Protein 5HVW (pdb70)

Organism: Homo sapiens (NCBI:txid9606)

Secondary structure (DSSP, 8-state):
--SSEEEEEPPPHHHHH-TTS--EEEEEEEEE-SSS--EEEEEEETTEEE---EEPPPEE-TTS-EEEEEEEE--HHHHHTT--EEEEEEETTEEEEEEEEE-PPPS--B--EEEEEPPPTTGGGSSEEEEEEEEEEEBSS--EEEEEETTEEE--EEEPPPEE-TTS-EEEEEEEEEEHHHHHTT---EEEEE-TT-------------

Foldseek 3Di:
DDFWDKDKAWFALVQLQDQPHWTKIKMKTWDAAPVKQDKDKWKAWLRHTDDPKDKDDWDADPVRIIMIMIIDTDHSCSQVVWIKMKIWMDIPRDPDIDMDIDGDDDDDWWDKDKDKDFFDPVQLVDQKHKIKIKIWTGPDQRKDKFKDWPPGGQHQKDKDRWDQDPVRITIIMMMGMDGSVCVVVPTDMDIDMGDPVPDDDDDDDDDDDD

Solvent-accessible surface area: 13749 Å² total; per-residue (Å²): 236,87,41,13,36,6,104,18,102,66,10,130,40,51,7,6,35,72,146,93,95,100,5,63,0,29,0,11,1,39,70,0,33,89,143,26,39,122,22,95,36,44,6,40,24,82,59,101,76,40,163,75,33,131,79,111,115,119,74,93,48,210,102,68,29,34,76,7,17,0,20,2,52,11,124,57,126,29,17,39,106,35,75,90,3,56,0,65,1,22,12,181,35,21,141,81,52,55,94,80,66,38,48,37,47,188,32,141,52,90,99,8,77,64,94,87,68,90,18,59,156,146,57,42,101,129,124,80,2,26,8,76,0,51,0,86,8,0,47,4,37,64,18,15,13,47,8,75,4,114,68,128,98,24,114,96,63,175,54,77,170,47,76,105,34,124,87,36,2,38,104,9,42,0,122,0,48,5,63,50,64,80,72,116,136,58,43,110,28,48,23,36,22,40,5,32,28,64,146,107,177,154,108,115,176,106,180,89,186,143

CATH classification: 2.60.40.10 (+1 more: 2.60.40.10)

Radius of gyration: 22.21 Å; Cα contacts (8 Å, |Δi|>4): 435; chains: 1; bounding box: 60×59×46 Å

Sequence (210 aa):
LGGPSVFLFPPKPKDTLMISRTPEVTCVVVDVSQEDPEVQFNWYVDGVEVHNAKTKPREEQFNSTYRVVSVLTVLHQDWLNGKEYKCKVSNKGLPSSIEKTISKAKGQPREPQVYTFPPSQEEMTKNQVSLRCLVKGFYPSDIAVEWESNGQPENNYKTTKPVLDSDGSFRLESRLTVDKSRWQEGNVFSCSVMHEALHNHYTQKSLSLS

Structure (mmCIF, N/CA/C/O backbone):
data_5HVW
#
_entry.id   5HVW
#
_cell.length_a   121.379
_cell.length_b   121.379
_cell.length_c   99.729
_cell.angle_alpha   90.00
_cell.angle_beta   90.00
_cell.angle_gamma   120.00
#
_symmetry.space_group_name_H-M   'H 3 2'
#
loop_
_entity.id
_entity.type
_entity.pdbx_description
1 polymer 'Ig gamma-4 chain C region'
2 branched beta-D-galactopyranose-(1-4)-2-acetamido-2-deoxy-beta-D-glucopyranose-(1-2)-alpha-D-mannopyranose-(1-6)-[2-acetamido-2-deoxy-beta-D-glucopyranose-(1-2)-alpha-D-mannopyranose-(1-3)]beta-D-mannopyranose-(1-4)-2-acetamido-2-deoxy-beta-D-glucopyranose-(1-4)-[alpha-L-fucopyranose-(1-6)]2-acetamido-2-deoxy-beta-D-glucopyranose
3 non-polymer 'ZINC ION'
4 non-polymer GLYCEROL
5 water water
#
loop_
_atom_site.group_PDB
_atom_site.id
_atom_site.type_symbol
_atom_site.label_atom_id
_atom_site.label_alt_id
_atom_site.label_comp_id
_atom_site.label_asym_id
_atom_site.label_entity_id
_atom_site.label_seq_id
_atom_site.pdbx_PDB_i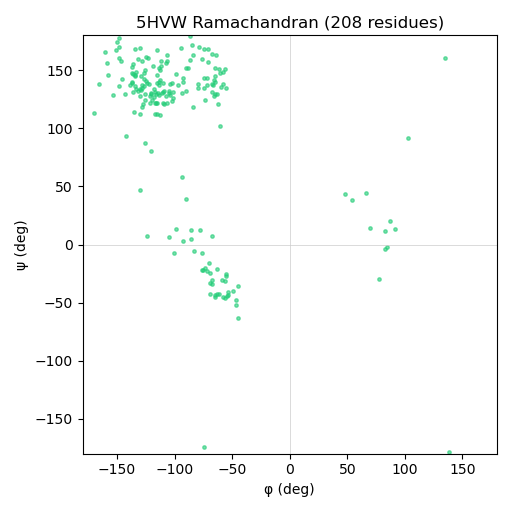ns_code
_atom_site.Cartn_x
_atom_site.Cartn_y
_atom_site.Cartn_z
_atom_site.occupancy
_atom_site.B_iso_or_equiv
_atom_site.auth_seq_id
_atom_site.auth_comp_id
_atom_site.auth_asym_id
_atom_site.auth_atom_id
_atom_site.pdbx_PDB_model_num
ATOM 1 N N . LEU A 1 1 ? -22.001 22.381 21.812 1.00 114.30 235 LEU A N 1
ATOM 2 C CA . LEU A 1 1 ? -23.341 22.515 22.450 1.00 112.78 235 LEU A CA 1
ATOM 3 C C . LEU A 1 1 ? -23.679 21.219 23.229 1.00 111.22 235 LEU A C 1
ATOM 4 O O . LEU A 1 1 ? -24.364 20.330 22.712 1.00 108.83 235 LEU A O 1
ATOM 9 N N . GLY A 1 2 ? -23.138 21.109 24.451 1.00 109.41 236 GLY A N 1
ATOM 10 C CA . GLY A 1 2 ? -23.533 20.069 25.426 1.00 107.30 236 GLY A CA 1
ATOM 11 C C . GLY A 1 2 ? -22.610 18.867 25.628 1.00 104.24 236 GLY A C 1
ATOM 12 O O . GLY A 1 2 ? -22.765 17.851 24.956 1.00 107.79 236 GLY A O 1
ATOM 13 N N . GLY A 1 3 ? -21.696 18.967 26.599 1.00 99.53 237 GLY A N 1
ATOM 14 C CA . GLY A 1 3 ? -20.753 17.883 26.972 1.00 92.43 237 GLY A CA 1
ATOM 15 C C . GLY A 1 3 ? -19.382 18.511 27.209 1.00 90.85 237 GLY A C 1
ATOM 16 O O . GLY A 1 3 ? -19.258 19.744 27.111 1.00 87.96 237 GLY A O 1
ATOM 17 N N . PRO A 1 4 ? -18.341 17.692 27.533 1.00 84.91 238 PRO A N 1
ATOM 18 C CA . PRO A 1 4 ? -16.966 18.181 27.263 1.00 82.54 238 PRO A CA 1
ATOM 19 C C . PRO A 1 4 ? -16.777 18.315 25.745 1.00 73.44 238 PRO A C 1
ATOM 20 O O . PRO A 1 4 ? -17.312 17.500 24.996 1.00 66.86 238 PRO A O 1
ATOM 24 N N . SER A 1 5 ? -16.074 19.354 25.304 1.00 70.65 239 SER A N 1
ATOM 25 C CA . SER A 1 5 ? -15.888 19.588 23.854 1.00 72.68 239 SER A CA 1
ATOM 26 C C . SER A 1 5 ? -14.413 19.547 23.407 1.00 68.20 239 SER A C 1
ATOM 27 O O . SER A 1 5 ? -13.507 19.819 24.187 1.00 65.28 239 SER A O 1
ATOM 30 N N . VAL A 1 6 ? -14.196 19.212 22.142 1.00 66.52 240 VAL A N 1
ATOM 31 C CA . VAL A 1 6 ? -12.814 19.071 21.632 1.00 65.96 240 VAL A CA 1
ATOM 32 C C . VAL A 1 6 ? -12.540 19.957 20.432 1.00 63.31 240 VAL A C 1
ATOM 33 O O . VAL A 1 6 ? -13.377 20.109 19.559 1.00 60.02 240 VAL A O 1
ATOM 37 N N . PHE A 1 7 ? -11.348 20.543 20.434 1.00 62.16 241 PHE A N 1
ATOM 38 C CA . PHE A 1 7 ? -10.850 21.341 19.324 1.00 62.71 241 PHE A CA 1
ATOM 39 C C . PHE A 1 7 ? -9.473 20.796 18.906 1.00 57.95 241 PHE A C 1
ATOM 40 O O . PHE A 1 7 ? -8.719 20.286 19.730 1.00 55.97 241 PHE A O 1
ATOM 48 N N . LEU A 1 8 ? -9.189 20.902 17.614 1.00 56.83 242 LEU A N 1
ATOM 49 C CA . LEU A 1 8 ? -8.036 20.241 17.008 1.00 51.62 242 LEU A CA 1
ATOM 50 C C . LEU A 1 8 ? -7.363 21.250 16.108 1.00 51.43 242 LEU A C 1
ATOM 51 O O . LEU A 1 8 ? -7.982 21.776 15.191 1.00 53.50 242 LEU A O 1
ATOM 56 N N . PHE A 1 9 ? -6.136 21.630 16.471 1.00 50.15 243 PHE A N 1
ATOM 57 C CA . PHE A 1 9 ? -5.430 22.749 15.870 1.00 50.66 243 PHE A CA 1
ATOM 58 C C . PHE A 1 9 ? -4.257 22.201 15.032 1.00 50.11 243 PHE A C 1
ATOM 59 O O . PHE A 1 9 ? -3.596 21.224 15.450 1.00 46.99 243 PHE A O 1
ATOM 67 N N . PRO A 1 10 ? -4.027 22.783 13.842 1.00 50.66 244 PRO A N 1
ATOM 68 C CA . PRO A 1 10 ? -2.866 22.457 13.076 1.00 49.73 244 PRO A CA 1
ATOM 69 C C . PRO A 1 10 ? -1.527 22.994 13.661 1.00 50.34 244 PRO A C 1
ATOM 70 O O . PRO A 1 10 ? -1.473 23.842 14.580 1.00 51.56 244 PRO A O 1
ATOM 74 N N . PRO A 1 11 ? -0.392 22.507 13.122 1.00 50.35 245 PRO A N 1
ATOM 75 C CA . PRO A 1 11 ? 0.877 23.126 13.520 1.00 50.70 245 PRO A CA 1
ATOM 76 C C . PRO A 1 11 ? 1.045 24.556 13.042 1.00 52.02 245 PRO A C 1
ATOM 77 O O . PRO A 1 11 ? 0.355 24.977 12.114 1.00 51.34 245 PRO A O 1
ATOM 81 N N . LYS A 1 12 ? 2.005 25.261 13.633 1.00 50.75 246 LYS A N 1
ATOM 82 C CA . LYS A 1 12 ? 2.372 26.575 13.229 1.00 53.82 246 LYS A CA 1
ATOM 83 C C . LYS A 1 12 ? 2.999 26.501 11.813 1.00 51.50 246 LYS A C 1
ATOM 84 O O . LYS A 1 12 ? 3.747 25.567 11.552 1.00 48.75 246 LYS A O 1
ATOM 90 N N . PRO A 1 13 ? 2.651 27.443 10.904 1.00 50.31 247 PRO A N 1
ATOM 91 C CA . PRO A 1 13 ? 3.266 27.382 9.589 1.00 48.80 247 PRO A CA 1
ATOM 92 C C . PRO A 1 13 ? 4.821 27.335 9.653 1.00 49.00 247 PRO A C 1
ATOM 93 O O . PRO A 1 13 ? 5.447 26.538 8.954 1.00 48.45 247 PRO A O 1
ATOM 97 N N . LYS A 1 14 ? 5.438 28.157 10.499 1.00 48.24 248 LYS A N 1
ATOM 98 C CA . LYS A 1 14 ? 6.898 28.102 10.626 1.00 49.72 248 LYS A CA 1
ATOM 99 C C . LYS A 1 14 ? 7.437 26.731 10.928 1.00 47.17 248 LYS A C 1
ATOM 100 O O . LYS A 1 14 ? 8.474 26.359 10.371 1.00 47.53 248 LYS A O 1
ATOM 106 N N . ASP A 1 15 ? 6.750 26.003 11.802 1.00 46.48 249 ASP A N 1
ATOM 107 C CA . ASP A 1 15 ? 7.125 24.660 12.178 1.00 45.71 249 ASP A CA 1
ATOM 108 C C . ASP A 1 15 ? 6.959 23.688 11.025 1.00 45.04 249 ASP A C 1
ATOM 109 O O . ASP A 1 15 ? 7.810 22.811 10.852 1.00 45.12 249 ASP A O 1
ATOM 114 N N . THR A 1 16 ? 5.949 23.881 10.160 1.00 43.52 250 THR A N 1
ATOM 115 C CA . THR A 1 16 ? 5.813 22.996 9.005 1.00 43.05 250 THR A CA 1
ATOM 116 C C . THR A 1 16 ? 6.820 23.275 7.894 1.00 42.85 250 THR A C 1
ATOM 117 O O . THR A 1 16 ? 6.996 22.486 7.027 1.00 44.82 250 THR A O 1
ATOM 121 N N . LEU A 1 17 ? 7.360 24.468 7.852 1.00 43.94 251 LEU A N 1
ATOM 122 C CA . LEU A 1 17 ? 8.198 24.929 6.767 1.00 45.08 251 LEU A CA 1
ATOM 123 C C . LEU A 1 17 ? 9.720 24.895 7.011 1.00 45.93 251 LEU A C 1
ATOM 124 O O . LEU A 1 17 ? 10.498 25.171 6.091 1.00 44.68 251 LEU A O 1
ATOM 129 N N . MET A 1 18 ? 10.132 24.580 8.253 1.00 47.78 252 MET A N 1
ATOM 130 C CA . MET A 1 18 ? 11.563 24.438 8.598 1.00 49.30 252 MET A CA 1
ATOM 131 C C . MET A 1 18 ? 11.793 22.994 9.025 1.00 48.26 252 MET A C 1
ATOM 132 O O . MET A 1 18 ? 11.266 22.539 10.061 1.00 46.83 252 MET A O 1
ATOM 137 N N . ILE A 1 19 ? 12.542 22.243 8.215 1.00 47.73 253 ILE A N 1
ATOM 138 C CA . ILE A 1 19 ? 12.742 20.820 8.429 1.00 50.79 253 ILE A CA 1
ATOM 139 C C . ILE A 1 19 ? 13.466 20.573 9.764 1.00 48.89 253 ILE A C 1
ATOM 140 O O . ILE A 1 19 ? 13.325 19.478 10.310 1.00 50.48 253 ILE A O 1
ATOM 145 N N . SER A 1 20 ? 14.161 21.585 10.274 1.00 49.18 254 SER A N 1
ATOM 146 C CA . SER A 1 20 ? 14.826 21.487 11.577 1.00 53.12 254 SER A CA 1
ATOM 147 C C . SER A 1 20 ? 13.830 21.486 12.726 1.00 54.42 254 SER A C 1
ATOM 148 O O . SER A 1 20 ? 14.152 20.987 13.808 1.00 56.59 254 SER A O 1
ATOM 151 N N . ARG A 1 21 ? 12.619 22.024 12.526 1.00 53.14 255 ARG A N 1
ATOM 152 C CA . ARG A 1 21 ? 11.647 22.113 13.631 1.00 53.98 255 ARG A CA 1
ATOM 153 C C . ARG A 1 21 ? 10.789 20.892 13.817 1.00 52.63 255 ARG A C 1
ATOM 154 O O . ARG A 1 21 ? 10.893 19.924 13.075 1.00 53.89 255 ARG A O 1
ATOM 162 N N . THR A 1 22 ? 9.900 20.942 14.814 1.00 51.80 256 THR A N 1
ATOM 163 C CA . THR A 1 22 ? 9.048 19.827 15.147 1.00 52.63 256 THR A CA 1
ATOM 164 C C . THR A 1 22 ? 7.541 20.283 15.144 1.00 52.19 256 THR A C 1
ATOM 165 O O . THR A 1 22 ? 6.973 20.654 16.193 1.00 51.47 256 THR A O 1
ATOM 169 N N . PRO A 1 23 ? 6.885 20.234 13.954 1.00 49.52 257 PRO A N 1
ATOM 170 C CA . PRO A 1 23 ? 5.473 20.573 13.859 1.00 47.01 257 PRO A CA 1
ATOM 171 C C . PRO A 1 23 ? 4.630 19.579 14.632 1.00 46.49 257 PRO A C 1
ATOM 172 O O . PRO A 1 23 ? 4.886 18.350 14.621 1.00 44.92 257 PRO A O 1
ATOM 176 N N . GLU A 1 24 ? 3.606 20.088 15.326 1.00 47.70 258 GLU A N 1
ATOM 177 C CA . GLU A 1 24 ? 2.664 19.228 16.049 1.00 47.05 258 GLU A CA 1
ATOM 178 C C . GLU A 1 24 ? 1.201 19.658 15.878 1.00 46.20 258 GLU A C 1
ATOM 179 O O . GLU A 1 24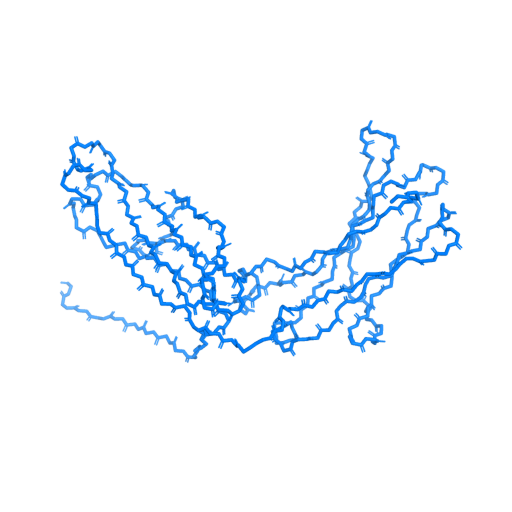 ? 0.897 20.823 15.679 1.00 47.77 258 GLU A O 1
ATOM 185 N N . VAL A 1 25 ? 0.342 18.666 15.884 1.00 45.28 259 VAL A N 1
ATOM 186 C CA . VAL A 1 25 ? -1.072 18.852 15.875 1.00 46.49 259 VAL A CA 1
ATOM 187 C C . VAL A 1 25 ? -1.488 18.734 17.321 1.00 46.58 259 VAL A C 1
ATOM 188 O O . VAL A 1 25 ? -1.000 17.880 18.061 1.00 44.74 259 VAL A O 1
ATOM 192 N N . THR A 1 26 ? -2.380 19.629 17.750 1.00 47.49 260 THR A N 1
ATOM 193 C CA . THR A 1 26 ? -2.750 19.716 19.138 1.00 47.53 260 THR A CA 1
ATOM 194 C C . THR A 1 26 ? -4.264 19.498 19.358 1.00 49.62 260 THR A C 1
ATOM 195 O O . THR A 1 26 ? -5.099 20.199 18.745 1.00 49.69 260 THR A O 1
ATOM 199 N N . CYS A 1 27 ? -4.605 18.574 20.261 1.00 50.51 261 CYS A N 1
ATOM 200 C CA . CYS A 1 27 ? -5.989 18.203 20.506 1.00 53.16 261 CYS A CA 1
ATOM 201 C C . CYS A 1 27 ? -6.319 18.617 21.931 1.00 55.31 261 CYS A C 1
ATOM 202 O O . CYS A 1 27 ? -5.667 18.183 22.881 1.00 53.68 261 CYS A O 1
ATOM 205 N N . VAL A 1 28 ? -7.342 19.466 22.053 1.00 58.77 262 VAL A N 1
ATOM 206 C CA . VAL A 1 28 ? -7.664 20.113 23.319 1.00 60.72 262 VAL A CA 1
ATOM 207 C C . VAL A 1 28 ? -9.060 19.721 23.710 1.00 62.17 262 VAL A C 1
ATOM 208 O O . VAL A 1 28 ? -9.981 19.910 22.929 1.00 59.80 262 VAL A O 1
ATOM 212 N N . VAL A 1 29 ? -9.200 19.161 24.918 1.00 63.28 263 VAL A N 1
ATOM 213 C CA . VAL A 1 29 ? -10.500 18.824 25.456 1.00 65.04 263 VAL A CA 1
ATOM 214 C C . VAL A 1 29 ? -10.807 19.788 26.588 1.00 66.97 263 VAL A C 1
ATOM 215 O O . VAL A 1 29 ? -10.069 19.856 27.570 1.00 65.50 263 VAL A O 1
ATOM 219 N N . VAL A 1 30 ? -11.905 20.522 26.443 1.00 68.80 264 VAL A N 1
ATOM 220 C CA . VAL A 1 30 ? -12.391 21.425 27.506 1.00 70.03 264 VAL A CA 1
ATOM 221 C C . VAL A 1 30 ? -13.749 20.995 28.070 1.00 69.03 264 VAL A C 1
ATOM 222 O O . VAL A 1 30 ? -14.443 20.165 27.484 1.00 68.97 264 VAL A O 1
ATOM 226 N N . ASP A 1 31 ? -14.132 21.607 29.200 1.00 74.91 265 ASP A N 1
ATOM 227 C CA . ASP A 1 31 ? -15.414 21.339 29.888 1.00 74.63 265 ASP A CA 1
ATOM 228 C C . ASP A 1 31 ? -15.462 19.935 30.440 1.00 72.44 265 ASP A C 1
ATOM 229 O O . ASP A 1 31 ? -16.471 19.245 30.309 1.00 72.87 265 ASP A O 1
ATOM 234 N N . VAL A 1 32 ? -14.367 19.505 31.062 1.00 74.48 266 VAL A N 1
ATOM 235 C CA . VAL A 1 32 ? -14.345 18.176 31.711 1.00 79.14 266 VAL A CA 1
ATOM 236 C C . VAL A 1 32 ? -14.513 18.372 33.240 1.00 78.63 266 VAL A C 1
ATOM 237 O O . VAL A 1 32 ? -13.955 19.306 33.828 1.00 78.76 266 VAL A O 1
ATOM 241 N N . SER A 1 33 ? -15.298 17.506 33.866 1.00 81.57 267 SER A N 1
ATOM 242 C CA . SER A 1 33 ? -15.698 17.699 35.278 1.00 84.93 267 SER A CA 1
ATOM 243 C C . SER A 1 33 ? -14.668 17.110 36.250 1.00 88.48 267 SER A C 1
ATOM 244 O O . SER A 1 33 ? -13.886 16.239 35.855 1.00 85.32 267 SER A O 1
ATOM 247 N N . GLN A 1 34 ? -14.665 17.567 37.514 1.00 94.19 268 GLN A N 1
ATOM 248 C CA . GLN A 1 34 ? -13.761 16.958 38.534 1.00 97.23 268 GLN A CA 1
ATOM 249 C C . GLN A 1 34 ? -14.188 15.540 38.823 1.00 94.41 268 GLN A C 1
ATOM 250 O O . GLN A 1 34 ? -13.356 14.698 39.127 1.00 96.45 268 GLN A O 1
ATOM 256 N N . GLU A 1 35 ? -15.487 15.296 38.699 1.00 93.45 269 GLU A N 1
ATOM 257 C CA . GLU A 1 35 ? -16.076 13.953 38.711 1.00 95.13 269 GLU A CA 1
ATOM 258 C C . GLU A 1 35 ? -15.362 12.914 37.825 1.00 93.41 269 GLU A C 1
ATOM 259 O O . GLU A 1 35 ? -15.109 11.792 38.259 1.00 87.85 269 GLU A O 1
ATOM 265 N N . ASP A 1 36 ? -15.075 13.291 36.576 1.00 103.11 270 ASP A N 1
ATOM 266 C CA . ASP A 1 36 ? -14.439 12.395 35.593 1.00 100.77 270 ASP A CA 1
ATOM 267 C C . ASP A 1 36 ? -13.119 13.022 35.145 1.00 100.88 270 ASP A C 1
ATOM 268 O O . ASP A 1 36 ? -13.061 13.630 34.083 1.00 89.42 270 ASP A O 1
ATOM 273 N N . PRO A 1 37 ? -12.050 12.868 35.963 1.00 105.87 271 PRO A N 1
ATOM 274 C CA . PRO A 1 37 ? -10.809 13.623 35.716 1.00 101.92 271 PRO A CA 1
ATOM 275 C C . PRO A 1 37 ? -10.046 13.187 34.454 1.00 99.98 271 PRO A C 1
ATOM 276 O O . PRO A 1 37 ? -9.454 14.030 33.773 1.00 96.30 271 PRO A O 1
ATOM 280 N N . GLU A 1 38 ? -10.124 11.893 34.133 1.00 98.93 272 GLU A N 1
ATOM 281 C CA . GLU A 1 38 ? -9.257 11.248 33.160 1.00 95.84 272 GLU A CA 1
ATOM 282 C C . GLU A 1 38 ? -9.837 11.235 31.750 1.00 90.08 272 GLU A C 1
ATOM 283 O O . GLU A 1 38 ? -11.037 10.978 31.564 1.00 86.76 272 GLU A O 1
ATOM 289 N N . VAL A 1 39 ? -8.957 11.471 30.771 1.00 78.67 273 VAL A N 1
ATOM 290 C CA . VAL A 1 39 ? -9.326 11.485 29.357 1.00 74.01 273 VAL A CA 1
ATOM 291 C C . VAL A 1 39 ? -8.373 10.582 28.569 1.00 69.14 273 VAL A C 1
ATOM 292 O O . VAL A 1 39 ? -7.181 10.682 28.762 1.00 68.98 273 VAL A O 1
ATOM 296 N N . GLN A 1 40 ? -8.907 9.727 27.698 1.00 66.82 274 GLN A N 1
ATOM 297 C CA . GLN A 1 40 ? -8.117 8.877 26.807 1.00 65.57 274 GLN A CA 1
ATOM 298 C C . GLN A 1 40 ? -8.153 9.402 25.387 1.00 61.45 274 GLN A C 1
ATOM 299 O O . GLN A 1 40 ? -9.215 9.640 24.816 1.00 60.05 274 GLN A O 1
ATOM 305 N N . PHE A 1 41 ? -6.967 9.516 24.818 1.00 58.92 275 PHE A N 1
ATOM 306 C CA . PHE A 1 41 ? -6.781 9.983 23.463 1.00 56.41 275 PHE A CA 1
ATOM 307 C C . PHE A 1 41 ? -6.296 8.820 22.622 1.00 55.81 275 PHE A C 1
ATOM 308 O O . PHE A 1 41 ? -5.381 8.068 23.041 1.00 53.51 275 PHE A O 1
ATOM 316 N N . ASN A 1 42 ? -6.959 8.627 21.484 1.00 53.43 276 ASN A N 1
ATOM 317 C CA . ASN A 1 42 ? -6.439 7.790 20.434 1.00 52.62 276 ASN A CA 1
ATOM 318 C C . ASN A 1 42 ? -6.162 8.671 19.228 1.00 50.92 276 ASN A C 1
ATOM 319 O O . ASN A 1 42 ? -6.955 9.549 18.910 1.00 50.98 276 ASN A O 1
ATOM 324 N N . TRP A 1 43 ? -5.048 8.430 18.551 1.00 49.34 277 TRP A N 1
ATOM 325 C CA . TRP A 1 43 ? -4.609 9.288 17.442 1.00 47.63 277 TRP A CA 1
ATOM 326 C C . TRP A 1 43 ? -4.372 8.406 16.233 1.00 48.40 277 TRP A C 1
ATOM 327 O O . TRP A 1 43 ? -3.892 7.271 16.390 1.00 47.60 277 TRP A O 1
ATOM 338 N N . TYR A 1 44 ? -4.727 8.912 15.040 1.00 47.99 278 TYR A N 1
ATOM 339 C CA . TYR A 1 44 ? -4.695 8.139 13.795 1.00 48.06 278 TYR A CA 1
ATOM 340 C C . TYR A 1 44 ? -4.107 9.003 12.679 1.00 47.64 278 TYR A C 1
ATOM 341 O O . TYR A 1 44 ? -4.399 10.201 12.574 1.00 45.44 278 TYR A O 1
ATOM 350 N N . VAL A 1 45 ? -3.261 8.405 11.846 1.00 47.45 279 VAL A N 1
ATOM 351 C CA . VAL A 1 45 ? -2.712 9.099 10.665 1.00 47.54 279 VAL A CA 1
ATOM 352 C C . VAL A 1 45 ? -3.246 8.345 9.430 1.00 50.29 279 VAL A C 1
ATOM 353 O O . VAL A 1 45 ? -2.917 7.151 9.223 1.00 49.48 279 VAL A O 1
ATOM 357 N N . ASP A 1 46 ? -4.117 9.012 8.646 1.00 49.96 280 ASP A N 1
ATOM 358 C CA . ASP A 1 46 ? -4.866 8.335 7.581 1.00 52.03 280 ASP A CA 1
ATOM 359 C C . ASP A 1 46 ? -5.495 7.038 8.087 1.00 51.35 280 ASP A C 1
ATOM 360 O O . ASP A 1 46 ? -5.416 6.006 7.457 1.00 54.47 280 ASP A O 1
ATOM 365 N N . GLY A 1 47 ? -6.077 7.086 9.266 1.00 51.47 281 GLY A N 1
ATOM 366 C CA . GLY A 1 47 ? -6.783 5.963 9.808 1.00 52.74 281 GLY A CA 1
ATOM 367 C C . GLY A 1 47 ? -5.980 4.928 10.535 1.00 52.46 281 GLY A C 1
ATOM 368 O O . GLY A 1 47 ? -6.584 3.999 11.025 1.00 54.48 281 GLY A O 1
ATOM 369 N N . VAL A 1 48 ? -4.652 5.059 10.608 1.00 50.53 282 VAL A N 1
ATOM 370 C CA . VAL A 1 48 ? -3.784 4.067 11.244 1.00 51.04 282 VAL A CA 1
ATOM 371 C C . VAL A 1 48 ? -3.441 4.619 12.605 1.00 48.42 282 VAL A C 1
ATOM 372 O O . VAL A 1 48 ? -2.962 5.746 12.707 1.00 45.62 282 VAL A O 1
ATOM 376 N N . GLU A 1 49 ? -3.686 3.839 13.670 1.00 47.83 283 GLU A N 1
ATOM 377 C CA . GLU A 1 49 ? -3.475 4.369 15.003 1.00 47.57 283 GLU A CA 1
ATOM 378 C C . GLU A 1 49 ? -1.952 4.473 15.215 1.00 46.81 283 GLU A C 1
ATOM 379 O O . GLU A 1 49 ? -1.213 3.550 14.886 1.00 47.13 283 GLU A O 1
ATOM 385 N N . VAL A 1 50 ? -1.524 5.574 15.804 1.00 46.29 284 VAL A N 1
ATOM 386 C CA . VAL A 1 50 ? -0.124 5.843 16.106 1.00 46.07 284 VAL A CA 1
ATOM 387 C C . VAL A 1 50 ? 0.020 6.148 17.586 1.00 45.54 284 VAL A C 1
ATOM 388 O O . VAL A 1 50 ? -1.001 6.427 18.242 1.00 44.96 284 VAL A O 1
ATOM 392 N N . HIS A 1 51 ? 1.239 6.054 18.129 1.00 44.57 285 HIS A N 1
ATOM 393 C CA . HIS A 1 51 ? 1.448 5.975 19.608 1.00 47.25 285 HIS A CA 1
ATOM 394 C C . HIS A 1 51 ? 2.334 7.012 20.214 1.00 49.34 285 HIS A C 1
ATOM 395 O O . HIS A 1 51 ? 2.663 6.920 21.428 1.00 48.93 285 HIS A O 1
ATOM 402 N N . ASN A 1 52 ? 2.724 7.986 19.408 1.00 48.64 286 ASN A N 1
ATOM 403 C CA . ASN A 1 52 ? 3.768 8.910 19.858 1.00 49.85 286 ASN A CA 1
ATOM 404 C C . ASN A 1 52 ? 3.247 10.168 20.521 1.00 48.87 286 ASN A C 1
ATOM 405 O O . ASN A 1 52 ? 4.024 11.041 20.894 1.00 47.84 286 ASN A O 1
ATOM 410 N N . ALA A 1 53 ? 1.940 10.301 20.696 1.00 46.18 287 ALA A N 1
ATOM 411 C CA . ALA A 1 53 ? 1.439 11.514 21.285 1.00 48.50 287 ALA A CA 1
ATOM 412 C C . ALA A 1 53 ? 1.765 11.629 22.764 1.00 51.97 287 ALA A C 1
ATOM 413 O O . ALA A 1 53 ? 1.986 10.615 23.433 1.00 49.54 287 ALA A O 1
ATOM 415 N N . LYS A 1 54 ? 1.765 12.865 23.258 1.00 52.93 288 LYS A N 1
ATOM 416 C CA . LYS A 1 54 ? 2.096 13.153 24.640 1.00 56.01 288 LYS A CA 1
ATOM 417 C C . LYS A 1 54 ? 1.003 14.034 25.206 1.00 56.20 288 LYS A C 1
ATOM 418 O O . LYS A 1 54 ? 0.632 15.058 24.592 1.00 54.20 288 LYS A O 1
ATOM 424 N N . THR A 1 55 ? 0.451 13.613 26.340 1.00 58.14 289 THR A N 1
ATOM 425 C CA . THR A 1 55 ? -0.609 14.350 27.013 1.00 63.53 289 THR A CA 1
ATOM 426 C C . THR A 1 55 ? 0.015 15.258 28.042 1.00 69.60 289 THR A C 1
ATOM 427 O O . THR A 1 55 ? 0.889 14.833 28.817 1.00 71.21 289 THR A O 1
ATOM 431 N N . LYS A 1 56 ? -0.386 16.525 28.018 1.00 76.07 290 LYS A N 1
ATOM 432 C CA . LYS A 1 56 ? 0.214 17.506 28.896 1.00 82.28 290 LYS A CA 1
ATOM 433 C C . LYS A 1 56 ? -0.566 17.332 30.192 1.00 86.96 290 LYS A C 1
ATOM 434 O O . LYS A 1 56 ? -1.613 16.657 30.207 1.00 81.68 290 LYS A O 1
ATOM 440 N N . PRO A 1 57 ? -0.020 17.850 31.300 1.00 98.60 291 PRO A N 1
ATOM 441 C CA . PRO A 1 57 ? -0.683 17.583 32.585 1.00 104.50 291 PRO A CA 1
ATOM 442 C C . PRO A 1 57 ? -1.970 18.400 32.738 1.00 103.67 291 PRO A C 1
ATOM 443 O O . PRO A 1 57 ? -1.912 19.626 32.597 1.00 100.89 291 PRO A O 1
ATOM 447 N N . ARG A 1 58 ? -3.102 17.717 32.985 1.00 102.32 292 ARG A N 1
ATOM 448 C CA . ARG A 1 58 ? -4.434 18.365 33.127 1.00 106.01 292 ARG A CA 1
ATOM 449 C C . ARG A 1 58 ? -4.442 19.446 34.208 1.00 108.72 292 ARG A C 1
ATOM 450 O O . ARG A 1 58 ? -3.692 19.348 35.176 1.00 112.84 292 ARG A O 1
ATOM 458 N N . GLU A 1 59 ? -5.302 20.453 34.053 1.00 109.08 293 GLU A N 1
ATOM 459 C CA . GLU A 1 59 ? -5.169 21.723 34.802 1.00 109.76 293 GLU A CA 1
ATOM 460 C C . GLU A 1 59 ? -6.524 22.410 34.973 1.00 110.73 293 GLU A C 1
ATOM 461 O O . GLU A 1 59 ? -7.246 22.601 33.984 1.00 104.86 293 GLU A O 1
ATOM 467 N N . GLU A 1 60 ? -6.868 22.776 36.216 1.00 111.55 294 GLU A N 1
ATOM 468 C CA . GLU A 1 60 ? -8.208 23.304 36.507 1.00 112.57 294 GLU A CA 1
ATOM 469 C C . GLU A 1 60 ? -8.436 24.664 35.854 1.00 109.33 294 GLU A C 1
ATOM 470 O O . GLU A 1 60 ? -7.597 25.564 35.939 1.00 106.20 294 GLU A O 1
ATOM 476 N N . GLN A 1 61 ? -9.579 24.772 35.185 1.00 108.90 295 GLN A N 1
ATOM 477 C CA . GLN A 1 61 ? -10.069 26.038 34.671 1.00 110.30 295 GLN A CA 1
ATOM 478 C C . GLN A 1 61 ? -10.897 26.718 35.741 1.00 113.44 295 GLN A C 1
ATOM 479 O O . GLN A 1 61 ? -11.545 26.077 36.592 1.00 107.06 295 GLN A O 1
ATOM 485 N N . PHE A 1 62 ? -10.897 28.039 35.652 1.00 117.70 296 PHE A N 1
ATOM 486 C CA . PHE A 1 62 ? -11.402 28.885 36.723 1.00 122.06 296 PHE A CA 1
ATOM 487 C C . PHE A 1 62 ? -12.935 28.778 36.856 1.00 117.27 296 PHE A C 1
ATOM 488 O O . PHE A 1 62 ? -13.484 29.135 37.890 1.00 117.71 296 PHE A O 1
ATOM 496 N N . ASN A 1 63 ? -13.598 28.238 35.828 1.00 111.92 297 ASN A N 1
ATOM 497 C CA . ASN A 1 63 ? -15.012 27.811 35.891 1.00 109.15 297 ASN A CA 1
ATOM 498 C C . ASN A 1 63 ? -15.234 26.340 36.332 1.00 103.13 297 ASN A C 1
ATOM 499 O O . ASN A 1 63 ? -16.100 25.648 35.791 1.00 101.38 297 ASN A O 1
ATOM 504 N N . SER A 1 64 ? -14.447 25.862 37.296 1.00 97.91 298 SER A N 1
ATOM 505 C CA . SER A 1 64 ? -14.630 24.532 37.927 1.00 100.07 298 SER A CA 1
ATOM 506 C C . SER A 1 64 ? -14.141 23.348 37.104 1.00 98.79 298 SER A C 1
ATOM 507 O O . SER A 1 64 ? -13.714 22.350 37.679 1.00 94.48 298 SER A O 1
ATOM 510 N N . THR A 1 65 ? -14.184 23.479 35.775 1.00 97.90 299 THR A N 1
ATOM 511 C CA . THR A 1 65 ? -13.849 22.407 34.840 1.00 93.60 299 THR A CA 1
ATOM 512 C C . THR A 1 65 ? -12.328 22.216 34.656 1.00 93.08 299 THR A C 1
ATOM 513 O O . THR A 1 65 ? -11.513 23.013 35.113 1.00 90.65 299 THR A O 1
ATOM 517 N N . TYR A 1 66 ? -11.970 21.125 33.989 1.00 95.12 300 TYR A N 1
ATOM 518 C CA . TYR A 1 66 ? -10.591 20.821 33.605 1.00 91.10 300 TYR A CA 1
ATOM 519 C C . TYR A 1 66 ? -10.418 21.018 32.098 1.00 83.65 300 TYR A C 1
ATOM 520 O O . TYR A 1 66 ? -11.383 21.001 31.312 1.00 75.67 300 TYR A O 1
ATOM 529 N N . ARG A 1 67 ? -9.166 21.257 31.722 1.00 78.82 301 ARG A N 1
ATOM 530 C CA . ARG A 1 67 ? -8.746 21.375 30.314 1.00 73.41 301 ARG A CA 1
ATOM 531 C C . ARG A 1 67 ? -7.584 20.405 30.149 1.00 68.38 301 ARG A C 1
ATOM 532 O O . ARG A 1 67 ? -6.601 20.518 30.901 1.00 64.34 301 ARG A O 1
ATOM 540 N N . VAL A 1 68 ? -7.733 19.442 29.232 1.00 63.09 302 VAL A N 1
ATOM 541 C CA . VAL A 1 68 ? -6.672 18.439 28.921 1.00 60.80 302 VAL A CA 1
ATOM 542 C C . VAL A 1 68 ? -6.204 18.563 27.454 1.00 57.15 302 VAL A C 1
ATOM 543 O O . VAL A 1 68 ? -7.029 18.617 26.541 1.00 56.33 302 VAL A O 1
ATOM 547 N N . VAL A 1 69 ? -4.894 18.555 27.264 1.00 54.63 303 VAL A N 1
ATOM 548 C CA . VAL A 1 69 ? -4.238 18.760 25.942 1.00 54.11 303 VAL A CA 1
ATOM 549 C C . VAL A 1 69 ? -3.357 17.548 25.562 1.00 51.07 303 VAL A C 1
ATOM 550 O O . VAL A 1 69 ? -2.434 17.187 26.319 1.00 51.88 303 VAL A O 1
ATOM 554 N N . SER A 1 70 ? -3.647 16.929 24.407 1.00 49.20 304 SER A N 1
ATOM 555 C CA . SER A 1 70 ? -2.704 15.978 23.755 1.00 48.64 304 SER A CA 1
ATOM 556 C C . SER A 1 70 ? -2.014 16.624 22.504 1.00 46.23 304 SER A C 1
ATOM 557 O O . SER A 1 70 ? -2.702 17.272 21.676 1.00 47.81 304 SER A O 1
ATOM 560 N N . VAL A 1 71 ? -0.700 16.487 22.418 1.00 45.06 305 VAL A N 1
ATOM 561 C CA . VAL A 1 71 ? 0.022 16.913 21.234 1.00 47.06 305 VAL A CA 1
ATOM 562 C C . VAL A 1 71 ? 0.687 15.755 20.505 1.00 47.70 305 VAL A C 1
ATOM 563 O O . VAL A 1 71 ? 1.445 14.940 21.114 1.00 47.13 305 VAL A O 1
ATOM 567 N N . LEU A 1 72 ? 0.445 15.695 19.195 1.00 43.45 306 LEU A N 1
ATOM 568 C CA . LEU A 1 72 ? 1.096 14.716 18.325 1.00 41.08 306 LEU A CA 1
ATOM 569 C C . LEU A 1 72 ? 2.112 15.354 17.360 1.00 43.19 306 LEU A C 1
ATOM 570 O O . LEU A 1 72 ? 1.743 16.196 16.553 1.00 43.16 306 LEU A O 1
ATOM 575 N N . THR A 1 73 ? 3.347 14.928 17.427 1.00 45.53 307 THR A N 1
ATOM 576 C CA . THR A 1 73 ? 4.408 15.461 16.511 1.00 46.19 307 THR A CA 1
ATOM 577 C C . THR A 1 73 ? 4.109 14.816 15.152 1.00 45.34 307 THR A C 1
ATOM 578 O O . THR A 1 73 ? 3.738 13.646 15.114 1.00 43.44 307 THR A O 1
ATOM 582 N N . VAL A 1 74 ? 4.141 15.619 14.079 1.00 45.94 308 VAL A N 1
ATOM 583 C CA . VAL A 1 74 ? 3.868 15.139 12.721 1.00 44.99 308 VAL A CA 1
ATOM 584 C C . VAL A 1 74 ? 5.189 15.247 11.900 1.00 45.79 308 VAL A C 1
ATOM 585 O O . VAL A 1 74 ? 6.014 16.072 12.201 1.00 44.99 308 VAL A O 1
ATOM 589 N N . LEU A 1 75 ? 5.361 14.389 10.892 1.00 43.46 309 LEU A N 1
ATOM 590 C CA . LEU A 1 75 ? 6.514 14.419 10.030 1.00 42.46 309 LEU A CA 1
ATOM 591 C C . LEU A 1 75 ? 6.358 15.512 8.989 1.00 40.39 309 LEU A C 1
ATOM 592 O O . LEU A 1 75 ? 5.306 15.722 8.469 1.00 41.36 309 LEU A O 1
ATOM 597 N N . HIS A 1 76 ? 7.438 16.218 8.747 1.00 42.92 310 HIS A N 1
ATOM 598 C CA . HIS A 1 76 ? 7.463 17.350 7.811 1.00 42.53 310 HIS A CA 1
ATOM 599 C C . HIS A 1 76 ? 6.765 17.041 6.450 1.00 43.76 310 HIS A C 1
ATOM 600 O O . HIS A 1 76 ? 5.873 17.756 5.985 1.00 43.16 310 HIS A O 1
ATOM 607 N N . GLN A 1 77 ? 7.172 15.943 5.853 1.00 43.95 311 GLN A N 1
ATOM 608 C CA . GLN A 1 77 ? 6.699 15.500 4.565 1.00 49.85 311 GLN A CA 1
ATOM 609 C C . GLN A 1 77 ? 5.240 15.046 4.654 1.00 47.07 311 GLN A C 1
ATOM 610 O O . GLN A 1 77 ? 4.431 15.364 3.790 1.00 48.11 311 GLN A O 1
ATOM 616 N N . ASP A 1 78 ? 4.890 14.30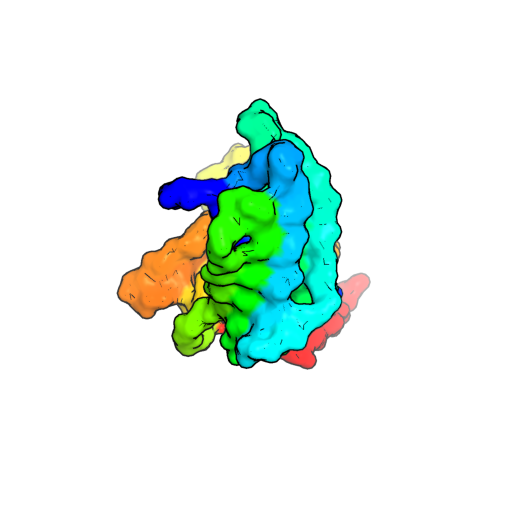7 5.708 1.00 47.04 312 ASP A N 1
ATOM 617 C CA . ASP A 1 78 ? 3.509 13.836 5.885 1.00 47.82 312 ASP A CA 1
ATOM 618 C C . ASP A 1 78 ? 2.514 14.973 5.893 1.00 46.44 312 ASP A C 1
ATOM 619 O O . ASP A 1 78 ? 1.440 14.852 5.288 1.00 46.02 312 ASP A O 1
ATOM 624 N N . TRP A 1 79 ? 2.802 16.051 6.639 1.00 43.44 313 TRP A N 1
ATOM 625 C CA . TRP A 1 79 ? 1.876 17.128 6.761 1.00 42.25 313 TRP A CA 1
ATOM 626 C C . TRP A 1 79 ? 1.689 17.796 5.394 1.00 44.62 313 TRP A C 1
ATOM 627 O O . TRP A 1 79 ? 0.548 18.024 4.925 1.00 45.43 313 TRP A O 1
ATOM 638 N N . LEU A 1 80 ? 2.813 18.032 4.727 1.00 46.26 314 LEU A N 1
ATOM 639 C CA . LEU A 1 80 ? 2.764 18.818 3.504 1.00 48.07 314 LEU A CA 1
ATOM 640 C C . LEU A 1 80 ? 2.203 17.958 2.357 1.00 48.44 314 LEU A C 1
ATOM 641 O O . LEU A 1 80 ? 1.664 18.485 1.433 1.00 49.95 314 LEU A O 1
ATOM 646 N N . ASN A 1 81 ? 2.269 16.643 2.470 1.00 52.76 315 ASN A N 1
ATOM 647 C CA . ASN A 1 81 ? 1.640 15.728 1.478 1.00 51.36 315 ASN A CA 1
ATOM 648 C C . ASN A 1 81 ? 0.190 15.432 1.744 1.00 53.83 315 ASN A C 1
ATOM 649 O O . ASN A 1 81 ? -0.384 14.598 1.046 1.00 55.69 315 ASN A O 1
ATOM 654 N N . GLY A 1 82 ? -0.423 16.071 2.749 1.00 49.50 316 GLY A N 1
ATOM 655 C CA . GLY A 1 82 ? -1.817 15.951 2.966 1.00 49.58 316 GLY A CA 1
ATOM 656 C C . GLY A 1 82 ? -2.359 14.814 3.822 1.00 48.34 316 GLY A C 1
ATOM 657 O O . GLY A 1 82 ? -3.568 14.548 3.780 1.00 50.32 316 GLY A O 1
ATOM 658 N N . LYS A 1 83 ? -1.553 14.199 4.660 1.00 46.98 317 LYS A N 1
ATOM 659 C CA . LYS A 1 83 ? -2.060 13.110 5.509 1.00 47.22 317 LYS A CA 1
ATOM 660 C C . LYS A 1 83 ? -3.105 13.706 6.487 1.00 48.12 317 LYS A C 1
ATOM 661 O O . LYS A 1 83 ? -3.062 14.872 6.770 1.00 46.06 317 LYS A O 1
ATOM 667 N N . GLU A 1 84 ? -4.064 12.901 6.925 1.00 50.94 318 GLU A N 1
ATOM 668 C CA . GLU A 1 84 ? -5.166 13.357 7.790 1.00 50.59 318 GLU A CA 1
ATOM 669 C C . GLU A 1 84 ? -4.892 12.874 9.209 1.00 49.13 318 GLU A C 1
ATOM 670 O O . GLU A 1 84 ? -4.651 11.677 9.451 1.00 48.38 318 GLU A O 1
ATOM 676 N N . TYR A 1 85 ? -4.947 13.806 10.155 1.00 47.67 319 TYR A N 1
ATOM 677 C CA . TYR A 1 85 ? -4.709 13.511 11.556 1.00 46.90 319 TYR A CA 1
ATOM 678 C C . TYR A 1 85 ? -6.025 13.540 12.323 1.00 47.81 319 TYR A C 1
ATOM 679 O O . TYR A 1 85 ? -6.793 14.525 12.277 1.00 46.25 319 TYR A O 1
ATOM 688 N N . LYS A 1 86 ? -6.327 12.408 12.960 1.00 47.69 320 LYS A N 1
ATOM 689 C CA . LYS A 1 86 ? -7.516 12.309 13.777 1.00 50.25 320 LYS A CA 1
ATOM 690 C C . LYS A 1 86 ? -7.201 12.137 15.244 1.00 48.49 320 LYS A C 1
ATOM 691 O O . LYS A 1 86 ? -6.405 11.266 15.618 1.00 47.31 320 LYS A O 1
ATOM 697 N N . CYS A 1 87 ? -7.948 12.868 16.058 1.00 49.53 321 CYS A N 1
ATOM 698 C CA . CYS A 1 87 ? -7.860 12.797 17.487 1.00 50.64 321 CYS A CA 1
ATOM 699 C C . CYS A 1 87 ? -9.223 12.265 17.961 1.00 50.60 321 CYS A C 1
ATOM 700 O O . CYS A 1 87 ? -10.251 12.875 17.682 1.00 49.71 321 CYS A O 1
ATOM 703 N N . LYS A 1 88 ? -9.228 11.134 18.667 1.00 49.28 322 LYS A N 1
ATOM 704 C CA . LYS A 1 88 ? -10.470 10.590 19.299 1.00 52.54 322 LYS A CA 1
ATOM 705 C C . LYS A 1 88 ? -10.341 10.733 20.829 1.00 54.06 322 LYS A C 1
ATOM 706 O O . LYS A 1 88 ? -9.330 10.308 21.405 1.00 51.46 322 LYS A O 1
ATOM 712 N N . VAL A 1 89 ? -11.378 11.282 21.469 1.00 53.98 323 VAL A N 1
ATOM 713 C CA . VAL A 1 89 ? -11.351 11.605 22.888 1.00 56.89 323 VAL A CA 1
ATOM 714 C C . VAL A 1 89 ? -12.455 10.847 23.650 1.00 60.70 323 VAL A C 1
ATOM 715 O O . VAL A 1 89 ? -13.614 10.864 23.261 1.00 59.09 323 VAL A O 1
ATOM 719 N N . SER A 1 90 ? -12.041 10.204 24.739 1.00 61.26 324 SER A N 1
ATOM 720 C CA . SER A 1 90 ? -12.892 9.367 25.558 1.00 61.60 324 SER A CA 1
ATOM 721 C C . SER A 1 90 ? -12.830 9.864 27.005 1.00 65.96 324 SER A C 1
ATOM 722 O O . SER A 1 90 ? -11.740 10.246 27.498 1.00 63.34 324 SER A O 1
ATOM 725 N N . ASN A 1 91 ? -13.997 9.844 27.685 1.00 67.87 325 ASN A N 1
ATOM 726 C CA . ASN A 1 91 ? -14.162 10.494 28.998 1.00 67.82 325 ASN A CA 1
ATOM 727 C C . ASN A 1 91 ? -15.442 10.028 29.710 1.00 68.18 325 ASN A C 1
ATOM 728 O O . ASN A 1 91 ? -16.510 9.941 29.076 1.00 60.95 325 ASN A O 1
ATOM 733 N N . LYS A 1 92 ? -15.325 9.783 31.022 1.00 71.04 326 LYS A N 1
ATOM 734 C CA . LYS A 1 92 ? -16.465 9.260 31.842 1.00 77.85 326 LYS A CA 1
ATOM 735 C C . LYS A 1 92 ? -17.716 10.160 31.765 1.00 78.15 326 LYS A C 1
ATOM 736 O O . LYS A 1 92 ? -18.848 9.655 31.821 1.00 82.15 326 LYS A O 1
ATOM 742 N N . GLY A 1 93 ? -17.516 11.476 31.591 1.00 76.48 327 GLY A N 1
ATOM 743 C CA . GLY A 1 93 ? -18.626 12.415 31.373 1.00 74.98 327 GLY A CA 1
AT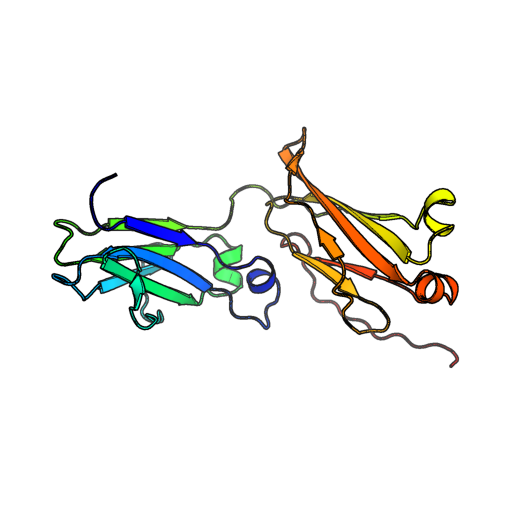OM 744 C C . GLY A 1 93 ? -19.240 12.457 29.977 1.00 72.58 327 GLY A C 1
ATOM 745 O O . GLY A 1 93 ? -20.055 13.326 29.695 1.00 71.04 327 GLY A O 1
ATOM 746 N N . LEU A 1 94 ? -18.912 11.492 29.134 1.00 88.00 328 LEU A N 1
ATOM 747 C CA . LEU A 1 94 ? -19.087 11.614 27.706 1.00 89.69 328 LEU A CA 1
ATOM 748 C C . LEU A 1 94 ? -19.528 10.243 27.174 1.00 88.08 328 LEU A C 1
ATOM 749 O O . LEU A 1 94 ? -18.688 9.383 26.865 1.00 84.53 328 LEU A O 1
ATOM 754 N N . PRO A 1 95 ? -20.851 10.033 27.058 1.00 90.46 329 PRO A N 1
ATOM 755 C CA . PRO A 1 95 ? -21.396 8.695 26.807 1.00 89.06 329 PRO A CA 1
ATOM 756 C C . PRO A 1 95 ? -20.842 7.998 25.571 1.00 88.55 329 PRO A C 1
ATOM 757 O O . PRO A 1 95 ? -20.809 6.769 25.551 1.00 91.88 329 PRO A O 1
ATOM 761 N N . SER A 1 96 ? -20.398 8.766 24.566 1.00 82.92 330 SER A N 1
ATOM 762 C CA . SER A 1 96 ? -19.718 8.217 23.406 1.00 76.16 330 SER A CA 1
ATOM 763 C C . SER A 1 96 ? -18.465 9.051 23.105 1.00 71.65 330 SER A C 1
ATOM 764 O O . SER A 1 96 ? -18.448 10.266 23.337 1.00 65.56 330 SER A O 1
ATOM 767 N N . SER A 1 97 ? -17.442 8.396 22.571 1.00 67.78 331 SER A N 1
ATOM 768 C CA . SER A 1 97 ? -16.231 9.109 22.120 1.00 68.17 331 SER A CA 1
ATOM 769 C C . SER A 1 97 ? -16.525 10.117 21.023 1.00 69.12 331 SER A C 1
ATOM 770 O O . SER A 1 97 ? -17.434 9.930 20.223 1.00 69.72 331 SER A O 1
ATOM 773 N N . ILE A 1 98 ? -15.747 11.196 21.039 1.00 70.26 332 ILE A N 1
ATOM 774 C CA . ILE A 1 98 ? -15.815 12.266 20.056 1.00 69.98 332 ILE A CA 1
ATOM 775 C C . ILE A 1 98 ? -14.529 12.223 19.257 1.00 65.26 332 ILE A C 1
ATOM 776 O O . ILE A 1 98 ? -13.444 11.995 19.823 1.00 60.57 332 ILE A O 1
ATOM 781 N N . GLU A 1 99 ? -14.644 12.474 17.949 1.00 64.63 333 GLU A N 1
ATOM 782 C CA . GLU A 1 99 ? -13.490 12.539 17.087 1.00 64.31 333 GLU A CA 1
ATOM 783 C C . GLU A 1 99 ? -13.538 13.754 16.161 1.00 64.07 333 GLU A C 1
ATOM 784 O O . GLU A 1 99 ? -14.622 14.211 15.796 1.00 67.56 333 GLU A O 1
ATOM 790 N N . LYS A 1 100 ? -12.350 14.289 15.900 1.00 62.33 334 LYS A N 1
ATOM 791 C CA . LYS A 1 100 ? -12.066 15.435 15.024 1.00 61.85 334 LYS A CA 1
ATOM 792 C C . LYS A 1 100 ? -10.864 15.105 14.130 1.00 58.87 334 LYS A C 1
ATOM 793 O O . LYS A 1 100 ? -9.890 14.439 14.572 1.00 55.06 334 LYS A O 1
ATOM 799 N N . THR A 1 101 ? -10.882 15.594 12.894 1.00 56.10 335 THR A N 1
ATOM 800 C CA . THR A 1 101 ? -9.810 15.353 11.973 1.00 54.61 335 THR A CA 1
ATOM 801 C C . THR A 1 101 ? -9.328 16.647 11.361 1.00 55.78 335 THR A C 1
ATOM 802 O O . THR A 1 101 ? -10.154 17.547 11.123 1.00 60.28 335 THR A O 1
ATOM 806 N N . ILE A 1 102 ? -8.029 16.737 11.098 1.00 53.42 336 ILE A N 1
ATOM 807 C CA . ILE A 1 102 ? -7.442 17.903 10.486 1.00 53.62 336 ILE A CA 1
ATOM 808 C C . ILE A 1 102 ? -6.453 17.447 9.432 1.00 52.93 336 ILE A C 1
ATOM 809 O O . ILE A 1 102 ? -5.845 16.379 9.554 1.00 50.43 336 ILE A O 1
ATOM 814 N N . SER A 1 103 ? -6.257 18.296 8.433 1.00 52.55 337 SER A N 1
ATOM 815 C CA . SER A 1 103 ? -5.213 18.120 7.434 1.00 51.34 337 SER A CA 1
ATOM 816 C C . SER A 1 103 ? -4.959 19.482 6.759 1.00 52.86 337 SER A C 1
ATOM 817 O O . SER A 1 103 ? -5.737 20.422 6.929 1.00 53.02 337 SER A O 1
ATOM 820 N N . LYS A 1 104 ? -3.849 19.569 6.048 1.00 53.23 338 LYS A N 1
ATOM 821 C CA . LYS A 1 104 ? -3.439 20.779 5.321 1.00 54.50 338 LYS A CA 1
ATOM 822 C C . LYS A 1 104 ? -4.532 21.199 4.309 1.00 57.55 338 LYS A C 1
ATOM 823 O O . LYS A 1 104 ? -5.249 20.362 3.773 1.00 59.15 338 LYS A O 1
ATOM 829 N N . ALA A 1 105 ? -4.659 22.496 4.052 1.00 59.15 339 ALA A N 1
ATOM 830 C CA . ALA A 1 105 ? -5.571 22.949 3.029 1.00 62.21 339 ALA A CA 1
ATOM 831 C C . ALA A 1 105 ? -5.284 22.277 1.671 1.00 62.30 339 ALA A C 1
ATOM 832 O O . ALA A 1 105 ?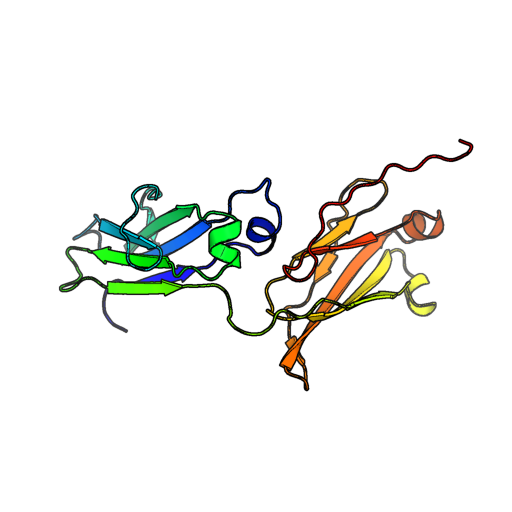 -4.133 22.117 1.268 1.00 62.19 339 ALA A O 1
ATOM 834 N N . LYS A 1 106 ? -6.341 21.822 0.999 1.00 69.18 340 LYS A N 1
ATOM 835 C CA . LYS A 1 106 ? -6.216 21.211 -0.336 1.00 73.45 340 LYS A CA 1
ATOM 836 C C . LYS A 1 106 ? -6.341 22.272 -1.438 1.00 72.67 340 LYS A C 1
ATOM 837 O O . LYS A 1 106 ? -6.972 23.285 -1.229 1.00 72.70 340 LYS A O 1
ATOM 843 N N . GLY A 1 107 ? -5.720 22.046 -2.593 1.00 72.86 341 GLY A N 1
ATOM 844 C CA . GLY A 1 107 ? -5.787 23.008 -3.723 1.00 75.67 341 GLY A CA 1
ATOM 845 C C . GLY A 1 107 ? -4.402 23.174 -4.296 1.00 74.08 341 GLY A C 1
ATOM 846 O O . GLY A 1 107 ? -3.456 22.844 -3.609 1.00 71.46 341 GLY A O 1
ATOM 847 N N . GLN A 1 108 ? -4.255 23.657 -5.536 1.00 75.44 342 GLN A N 1
ATOM 848 C CA . GLN A 1 108 ? -2.915 23.744 -6.165 1.00 76.03 342 GLN A CA 1
ATOM 849 C C . GLN A 1 108 ? -2.046 24.770 -5.413 1.00 72.26 342 GLN A C 1
ATOM 850 O O . GLN A 1 108 ? -2.511 25.882 -5.215 1.00 71.32 342 GLN A O 1
ATOM 856 N N . PRO A 1 109 ? -0.805 24.399 -4.984 1.00 69.62 343 PRO A N 1
ATOM 857 C CA . PRO A 1 109 ? 0.010 25.434 -4.340 1.00 66.26 343 PRO A CA 1
ATOM 858 C C . PRO A 1 109 ? 0.425 26.508 -5.318 1.00 64.59 343 PRO A C 1
ATOM 859 O O . PRO A 1 109 ? 0.790 26.197 -6.459 1.00 62.68 343 PRO A O 1
ATOM 863 N N . ARG A 1 110 ? 0.361 27.756 -4.851 1.00 61.95 344 ARG A N 1
ATOM 864 C CA . ARG A 1 110 ? 0.766 28.923 -5.606 1.00 63.89 344 ARG A CA 1
ATOM 865 C C . ARG A 1 110 ? 1.778 29.776 -4.813 1.00 61.47 344 ARG A C 1
ATOM 866 O O . ARG A 1 110 ? 1.639 29.987 -3.619 1.00 60.68 344 ARG A O 1
ATOM 874 N N . GLU A 1 111 ? 2.801 30.223 -5.522 1.00 60.96 345 GLU A N 1
ATOM 875 C CA . GLU A 1 111 ? 4.010 30.773 -4.948 1.00 59.05 345 GLU A CA 1
ATOM 876 C C . GLU A 1 111 ? 3.752 32.204 -4.535 1.00 55.27 345 GLU A C 1
ATOM 877 O O . GLU A 1 111 ? 3.196 32.993 -5.334 1.00 60.10 345 GLU A O 1
ATOM 883 N N . PRO A 1 112 ? 4.191 32.604 -3.333 1.00 63.46 346 PRO A N 1
ATOM 884 C CA . PRO A 1 112 ? 4.099 34.038 -3.039 1.00 60.86 346 PRO A CA 1
ATOM 885 C C . PRO A 1 112 ? 4.979 34.924 -3.927 1.00 57.75 346 PRO A C 1
ATOM 886 O O . PRO A 1 112 ? 6.095 34.556 -4.289 1.00 55.83 346 PRO A O 1
ATOM 890 N N . GLN A 1 113 ? 4.471 36.115 -4.231 1.00 56.90 347 GLN A N 1
ATOM 891 C CA . GLN A 1 113 ? 5.245 37.167 -4.877 1.00 54.78 347 GLN A CA 1
ATOM 892 C C . GLN A 1 113 ? 5.448 38.203 -3.829 1.00 52.82 347 GLN A C 1
ATOM 893 O O . GLN A 1 113 ? 4.485 38.584 -3.170 1.00 52.44 347 GLN A O 1
ATOM 899 N N . VAL A 1 114 ? 6.699 38.653 -3.696 1.00 50.73 348 VAL A N 1
ATOM 900 C CA . VAL A 1 114 ? 7.133 39.524 -2.605 1.00 50.80 348 VAL A CA 1
ATOM 901 C C . VAL A 1 114 ? 7.687 40.853 -3.087 1.00 50.46 348 VAL A C 1
ATOM 902 O O . VAL A 1 114 ? 8.564 40.886 -3.944 1.00 49.77 348 VAL A O 1
ATOM 906 N N . TYR A 1 115 ? 7.185 41.931 -2.506 1.00 51.98 349 TYR A N 1
ATOM 907 C CA . TYR A 1 115 ? 7.566 43.296 -2.913 1.00 52.13 349 TYR A CA 1
ATOM 908 C C . TYR A 1 115 ? 7.863 44.118 -1.669 1.00 53.06 349 TYR A C 1
ATOM 909 O O . TYR A 1 115 ? 7.097 44.064 -0.709 1.00 53.24 349 TYR A O 1
ATOM 918 N N . THR A 1 116 ? 8.969 44.854 -1.690 1.00 53.50 350 THR A N 1
ATOM 919 C CA . THR A 1 116 ? 9.313 45.749 -0.608 1.00 55.07 350 THR A CA 1
ATOM 920 C C . THR A 1 116 ? 9.235 47.196 -1.026 1.00 57.96 350 THR A C 1
ATOM 921 O O . THR A 1 116 ? 9.322 47.538 -2.229 1.00 56.65 350 THR A O 1
ATOM 925 N N . PHE A 1 117 ? 9.084 48.043 -0.021 1.00 59.55 351 PHE A N 1
ATOM 926 C CA . PHE A 1 117 ? 8.918 49.462 -0.239 1.00 62.09 351 PHE A CA 1
ATOM 927 C C . PHE A 1 117 ? 9.649 50.227 0.853 1.00 62.14 351 PHE A C 1
ATOM 928 O O . PHE A 1 117 ? 9.418 49.962 2.034 1.00 61.47 351 PHE A O 1
ATOM 936 N N . PRO A 1 118 ? 10.494 51.207 0.464 1.00 63.85 352 PRO A N 1
ATOM 937 C CA . PRO A 1 118 ? 11.100 52.060 1.475 1.00 64.88 352 PRO A CA 1
ATOM 938 C C . PRO A 1 118 ? 10.121 53.077 2.055 1.00 64.93 352 PRO A C 1
ATOM 939 O O . PRO A 1 118 ? 9.056 53.255 1.541 1.00 65.64 352 PRO A O 1
ATOM 943 N N . PRO A 1 119 ? 10.493 53.744 3.143 1.00 67.79 353 PRO A N 1
ATOM 944 C CA . PRO A 1 119 ? 9.590 54.738 3.706 1.00 71.38 353 PRO A CA 1
ATOM 945 C C . PRO A 1 119 ? 9.313 55.887 2.711 1.00 75.57 353 PRO A C 1
ATOM 946 O O . PRO A 1 119 ? 10.171 56.184 1.864 1.00 72.10 353 PRO A O 1
ATOM 950 N N . SER A 1 120 ? 8.127 56.490 2.822 1.00 82.25 354 SER A N 1
ATOM 951 C CA . SER A 1 120 ? 7.791 57.728 2.103 1.00 88.87 354 SER A CA 1
ATOM 952 C C . SER A 1 120 ? 8.683 58.917 2.549 1.00 93.83 354 SER A C 1
ATOM 953 O O . SER A 1 120 ? 9.340 58.867 3.597 1.00 93.08 354 SER A O 1
ATOM 956 N N . GLN A 1 121 ? 8.713 59.981 1.746 1.00 101.23 355 GLN A N 1
ATOM 957 C CA . GLN A 1 121 ? 9.402 61.223 2.153 1.00 103.54 355 GLN A CA 1
ATOM 958 C C . GLN A 1 121 ? 8.717 61.819 3.401 1.00 100.14 355 GLN A C 1
ATOM 959 O O . GLN A 1 121 ? 9.391 62.248 4.352 1.00 93.77 355 GLN A O 1
ATOM 965 N N . GLU A 1 122 ? 7.382 61.810 3.381 1.00 100.74 356 GLU A N 1
ATOM 966 C CA . GLU A 1 122 ? 6.556 62.064 4.577 1.00 103.05 356 GLU A CA 1
ATOM 967 C C . GLU A 1 122 ? 7.095 61.288 5.770 1.00 100.54 356 GLU A C 1
ATOM 968 O O . GLU A 1 122 ? 7.569 61.883 6.739 1.00 100.01 356 GLU A O 1
ATOM 974 N N . GLU A 1 123 ? 7.068 59.956 5.655 1.00 98.45 357 GLU A N 1
ATOM 975 C CA . GLU A 1 123 ? 7.520 59.031 6.715 1.00 94.77 357 GLU A CA 1
ATOM 976 C C . GLU A 1 123 ? 8.854 59.389 7.404 1.00 88.19 357 GLU A C 1
ATOM 977 O O . GLU A 1 123 ? 9.025 59.186 8.619 1.00 87.67 357 GLU A O 1
ATOM 983 N N . MET A 1 124 ? 9.787 59.936 6.637 1.00 82.97 358 MET A N 1
ATOM 984 C CA . MET A 1 124 ? 11.119 60.217 7.168 1.00 80.46 358 MET A CA 1
ATOM 985 C C . MET A 1 124 ? 11.356 61.543 7.892 1.00 81.24 358 MET A C 1
ATOM 986 O O . MET A 1 124 ? 12.485 61.890 8.225 1.00 81.80 358 MET A O 1
ATOM 991 N N . THR A 1 125 ? 10.299 62.255 8.215 1.00 83.26 359 THR A N 1
ATOM 992 C CA . THR A 1 125 ? 10.452 63.393 9.087 1.00 84.51 359 THR A CA 1
ATOM 993 C C . THR A 1 125 ? 10.457 62.955 10.553 1.00 84.96 359 THR A C 1
ATOM 994 O O . THR A 1 125 ? 10.706 63.779 11.431 1.00 87.16 359 THR A O 1
ATOM 998 N N . LYS A 1 126 ? 10.213 61.662 10.815 1.00 83.02 360 LYS A N 1
ATOM 999 C CA . LYS A 1 126 ? 10.009 61.161 12.169 1.00 82.45 360 LYS A CA 1
ATOM 1000 C C . LYS A 1 126 ? 11.224 60.395 12.610 1.00 76.50 360 LYS A C 1
ATOM 1001 O O . LYS A 1 126 ? 12.037 59.996 11.790 1.00 75.99 360 LYS A O 1
ATOM 1007 N N . ASN A 1 127 ? 11.333 60.175 13.910 1.00 75.33 361 ASN A N 1
ATOM 1008 C CA . ASN A 1 127 ? 12.478 59.473 14.477 1.00 73.43 361 ASN A CA 1
ATOM 1009 C C . ASN A 1 127 ? 12.544 57.974 14.121 1.00 69.64 361 ASN A C 1
ATOM 1010 O O . ASN A 1 127 ? 13.623 57.376 14.187 1.00 65.15 361 ASN A O 1
ATOM 1015 N N . GLN A 1 128 ? 11.378 57.404 13.811 1.00 68.76 362 GLN A N 1
ATOM 1016 C CA . GLN A 1 128 ? 11.218 56.042 13.311 1.00 68.87 362 GLN A CA 1
ATOM 1017 C C . GLN A 1 128 ? 10.725 56.079 11.894 1.00 66.89 362 GLN A C 1
ATOM 1018 O O . GLN A 1 128 ? 9.928 56.947 11.547 1.00 67.12 362 GLN A O 1
ATOM 1024 N N . VAL A 1 129 ? 11.096 55.053 11.133 1.00 59.59 363 VAL A N 1
ATOM 1025 C CA . VAL A 1 129 ? 10.531 54.794 9.827 1.00 60.02 363 VAL A CA 1
ATOM 1026 C C . VAL A 1 129 ? 10.043 53.376 9.723 1.00 58.25 363 VAL A C 1
ATOM 1027 O O . VAL A 1 129 ? 10.528 52.488 10.435 1.00 56.79 363 VAL A O 1
ATOM 1031 N N . SER A 1 130 ? 9.135 53.155 8.791 1.00 57.35 364 SER A N 1
ATOM 1032 C CA . SER A 1 130 ? 8.514 51.867 8.622 1.00 57.45 364 SER A CA 1
ATOM 1033 C C . SER A 1 130 ? 8.867 51.310 7.257 1.00 56.33 364 SER A C 1
ATOM 1034 O O . SER A 1 130 ? 8.764 52.030 6.243 1.00 57.52 364 SER A O 1
ATOM 1037 N N . LEU A 1 131 ? 9.314 50.056 7.207 1.00 53.27 365 LEU A N 1
ATOM 1038 C CA . LEU A 1 131 ? 9.553 49.369 5.926 1.00 52.91 365 LEU A CA 1
ATOM 1039 C C . LEU A 1 131 ? 8.438 48.365 5.638 1.00 53.01 365 LEU A C 1
ATOM 1040 O O . LEU A 1 131 ? 8.033 47.617 6.531 1.00 50.06 365 LEU A O 1
ATOM 1045 N N . ARG A 1 132 ? 8.001 48.319 4.379 1.00 51.89 366 ARG A N 1
ATOM 1046 C CA . ARG A 1 132 ? 6.832 47.559 4.009 1.00 54.11 366 ARG A CA 1
ATOM 1047 C C . ARG A 1 132 ? 7.201 46.372 3.099 1.00 51.91 366 ARG A C 1
ATOM 1048 O O . ARG A 1 132 ? 8.083 46.476 2.235 1.00 49.67 366 ARG A O 1
ATOM 1056 N N . CYS A 1 133 ? 6.530 45.253 3.364 1.00 52.15 367 CYS A N 1
ATOM 1057 C CA . CYS A 1 133 ? 6.695 44.035 2.612 1.00 53.11 367 CYS A CA 1
ATOM 1058 C C . CYS A 1 133 ? 5.315 43.549 2.213 1.00 51.52 367 CYS A C 1
ATOM 1059 O O . CYS A 1 133 ? 4.535 43.096 3.068 1.00 54.56 367 CYS A O 1
ATOM 1062 N N . LEU A 1 134 ? 5.013 43.573 0.933 1.00 51.99 368 LEU A N 1
ATOM 1063 C CA . LEU A 1 134 ? 3.728 43.101 0.419 1.00 52.70 368 LEU A CA 1
ATOM 1064 C C . LEU A 1 134 ? 3.947 41.705 -0.156 1.00 51.14 368 LEU A C 1
ATOM 1065 O O . LEU A 1 134 ? 4.874 41.496 -0.919 1.00 50.64 368 LEU A O 1
ATOM 1070 N N . VAL A 1 135 ? 3.096 40.765 0.223 1.00 51.62 369 VAL A N 1
ATOM 1071 C CA . VAL A 1 135 ? 3.206 39.381 -0.215 1.00 51.95 369 VAL A CA 1
ATOM 1072 C C . VAL A 1 135 ? 1.847 38.978 -0.772 1.00 52.76 369 VAL A C 1
ATOM 1073 O O . VAL A 1 135 ? 0.855 39.024 -0.047 1.00 53.80 369 VAL A O 1
ATOM 1077 N N . LYS A 1 136 ? 1.810 38.633 -2.061 1.00 56.79 370 LYS A N 1
ATOM 1078 C CA . LYS A 1 136 ? 0.556 38.266 -2.751 1.00 58.58 370 LYS A CA 1
ATOM 1079 C C . LYS A 1 136 ? 0.685 36.992 -3.558 1.00 57.11 370 LYS A C 1
ATOM 1080 O O . LYS A 1 136 ? 1.768 36.590 -3.951 1.00 57.34 370 LYS A O 1
ATOM 1086 N N . GLY A 1 137 ? -0.458 36.387 -3.840 1.00 58.05 371 GLY A N 1
ATOM 1087 C CA . GLY A 1 137 ? -0.542 35.385 -4.920 1.00 58.41 371 GLY A CA 1
ATOM 1088 C C . GLY A 1 137 ? -0.298 33.991 -4.400 1.00 56.54 371 GLY A C 1
ATOM 1089 O O . GLY A 1 137 ? -0.122 33.079 -5.181 1.00 57.17 371 GLY A O 1
ATOM 1090 N N . PHE A 1 138 ? -0.322 33.826 -3.083 1.00 53.52 372 PHE A N 1
ATOM 1091 C CA . PHE A 1 138 ? 0.016 32.550 -2.486 1.00 53.62 372 PHE A CA 1
ATOM 1092 C C . PHE A 1 138 ? -1.210 31.700 -2.114 1.00 52.97 372 PHE A C 1
ATOM 1093 O O . PHE A 1 138 ? -2.266 32.198 -1.673 1.00 56.30 372 PHE A O 1
ATOM 1101 N N . TYR A 1 139 ? -1.022 30.385 -2.241 1.00 53.08 373 TYR A N 1
ATOM 1102 C CA . TYR A 1 139 ? -1.978 29.398 -1.797 1.00 54.31 373 TYR A CA 1
ATOM 1103 C C . TYR A 1 139 ? -1.226 28.112 -1.353 1.00 52.82 373 TYR A C 1
ATOM 1104 O O . TYR A 1 139 ? -0.331 27.650 -2.047 1.00 53.84 373 TYR A O 1
ATOM 1113 N N . PRO A 1 140 ? -1.602 27.519 -0.236 1.00 54.24 374 PRO A N 1
ATOM 1114 C CA . PRO A 1 140 ? -2.627 27.932 0.686 1.00 53.57 374 PRO A CA 1
ATOM 1115 C C . PRO A 1 140 ? -2.167 29.128 1.510 1.00 53.52 374 PRO A C 1
ATOM 1116 O O . PRO A 1 140 ? -1.106 29.724 1.203 1.00 53.70 374 PRO A O 1
ATOM 1120 N N . SER A 1 141 ? -3.007 29.482 2.462 1.00 54.69 375 SER A N 1
ATOM 1121 C CA . SER A 1 141 ? -2.844 30.673 3.297 1.00 58.85 375 SER A CA 1
ATOM 1122 C C . SER A 1 141 ? -1.747 30.562 4.358 1.00 59.30 375 SER A C 1
ATOM 1123 O O . SER A 1 141 ? -1.290 31.565 4.858 1.00 59.46 375 SER A O 1
ATOM 1126 N N . ASP A 1 142 ? -1.354 29.341 4.705 1.00 59.16 376 ASP A N 1
ATOM 1127 C CA . ASP A 1 142 ? -0.288 29.133 5.701 1.00 56.81 376 ASP A CA 1
ATOM 1128 C C . ASP A 1 142 ? 1.029 29.721 5.238 1.00 51.12 376 ASP A C 1
ATOM 1129 O O . ASP A 1 142 ? 1.558 29.407 4.174 1.00 49.80 376 ASP A O 1
ATOM 1134 N N . ILE A 1 143 ? 1.547 30.645 6.024 1.00 49.17 377 ILE A N 1
ATOM 1135 C CA . ILE A 1 143 ? 2.726 31.382 5.619 1.00 47.80 377 ILE A CA 1
ATOM 1136 C C . ILE A 1 143 ? 3.373 31.946 6.872 1.00 46.11 377 ILE A C 1
ATOM 1137 O O . ILE A 1 143 ? 2.750 32.122 7.887 1.00 46.77 377 ILE A O 1
ATOM 1142 N N . ALA A 1 144 ? 4.655 32.205 6.790 1.00 46.69 378 ALA A N 1
ATOM 1143 C CA . ALA A 1 144 ? 5.330 32.855 7.923 1.00 47.62 378 ALA A CA 1
ATOM 1144 C C . ALA A 1 144 ? 6.204 33.895 7.318 1.00 45.70 378 ALA A C 1
ATOM 1145 O O . ALA A 1 144 ? 6.875 33.655 6.336 1.00 45.04 378 ALA A O 1
ATOM 1147 N N . VAL A 1 145 ? 6.123 35.106 7.868 1.00 46.31 379 VAL A N 1
ATOM 1148 C CA . VAL A 1 145 ? 6.907 36.246 7.339 1.00 46.50 379 VAL A CA 1
ATOM 1149 C C . VAL A 1 145 ? 7.638 36.847 8.543 1.00 47.07 379 VAL A C 1
ATOM 1150 O O . VAL A 1 145 ? 7.051 36.920 9.632 1.00 45.66 379 VAL A O 1
ATOM 1154 N N . GLU A 1 146 ? 8.906 37.182 8.339 1.00 47.99 380 GLU A N 1
ATOM 1155 C CA . GLU A 1 146 ? 9.806 37.681 9.393 1.00 48.00 380 GLU A CA 1
ATOM 1156 C C . GLU A 1 146 ? 10.761 38.637 8.711 1.00 44.76 380 GLU A C 1
ATOM 1157 O O . GLU A 1 146 ? 10.732 38.800 7.469 1.00 45.12 380 GLU A O 1
ATOM 1163 N N . TRP A 1 147 ? 11.637 39.251 9.492 1.00 42.46 381 TRP A N 1
ATOM 1164 C CA . TRP A 1 147 ? 12.573 40.213 8.963 1.00 44.28 381 TRP A CA 1
ATOM 1165 C C . TRP A 1 147 ? 13.962 40.003 9.531 1.00 43.48 381 TRP A C 1
ATOM 1166 O O . TRP A 1 147 ? 14.116 39.445 10.600 1.00 42.14 381 TRP A O 1
ATOM 1177 N N . GLU A 1 148 ? 14.965 40.434 8.806 1.00 47.59 382 GLU A N 1
ATOM 1178 C CA . GLU A 1 148 ? 16.327 40.398 9.355 1.00 49.83 382 GLU A CA 1
ATOM 1179 C C . GLU A 1 148 ? 17.206 41.520 8.841 1.00 49.12 382 GLU A C 1
ATOM 1180 O O . GLU A 1 148 ? 16.942 42.112 7.780 1.00 50.19 382 GLU A O 1
ATOM 1186 N N . SER A 1 149 ? 18.270 41.774 9.593 1.00 49.08 383 SER A N 1
ATOM 1187 C CA . SER A 1 149 ? 19.352 42.614 9.074 1.00 52.54 383 SER A CA 1
ATOM 1188 C C . SER A 1 149 ? 20.660 42.107 9.620 1.00 52.21 383 SER A C 1
ATOM 1189 O O . SER A 1 149 ? 20.704 41.708 10.775 1.00 51.98 383 SER A O 1
ATOM 1192 N N . ASN A 1 150 ? 21.701 42.139 8.802 1.00 55.65 384 ASN A N 1
ATOM 1193 C CA . ASN A 1 150 ? 23.063 41.830 9.263 1.00 57.74 384 ASN A CA 1
ATOM 1194 C C . ASN A 1 150 ? 23.124 40.467 9.955 1.00 58.04 384 ASN A C 1
ATOM 1195 O O . ASN A 1 150 ? 23.791 40.280 10.976 1.00 54.77 384 ASN A O 1
ATOM 1200 N N . GLY A 1 151 ? 22.365 39.535 9.381 1.00 58.12 385 GLY A N 1
ATOM 1201 C CA . GLY A 1 151 ? 22.324 38.160 9.819 1.00 57.12 385 GLY A CA 1
ATOM 1202 C C . GLY A 1 151 ? 21.674 37.951 11.140 1.00 54.87 385 GLY A C 1
ATOM 1203 O O . GLY A 1 151 ? 21.833 36.898 11.694 1.00 53.51 385 GLY A O 1
ATOM 1204 N N . GLN A 1 152 ? 20.947 38.938 11.660 1.00 51.66 386 GLN A N 1
ATOM 1205 C CA . GLN A 1 152 ? 20.317 38.848 12.907 1.00 51.61 386 GLN A CA 1
ATOM 1206 C C . GLN A 1 152 ? 18.810 39.183 12.703 1.00 48.43 386 GLN A C 1
ATOM 1207 O O . GLN A 1 152 ? 18.482 39.895 11.796 1.00 47.36 386 GLN A O 1
ATOM 1213 N N . PRO A 1 153 ? 17.928 38.615 13.515 1.00 47.20 387 PRO A N 1
ATOM 1214 C CA . PRO A 1 153 ? 16.496 38.800 13.329 1.00 46.79 387 PRO A CA 1
ATOM 1215 C C . PRO A 1 153 ? 16.057 40.206 13.771 1.00 48.04 387 PRO A C 1
ATOM 1216 O O . PRO A 1 153 ? 16.599 40.711 14.740 1.00 45.97 387 PRO A O 1
ATOM 1220 N N . GLU A 1 154 ? 15.098 40.803 13.052 1.00 48.80 388 GLU A N 1
ATOM 1221 C CA . GLU A 1 154 ? 14.463 42.110 13.402 1.00 48.89 388 GLU A CA 1
ATOM 1222 C C . GLU A 1 154 ? 13.011 41.784 13.750 1.00 48.28 388 GLU A C 1
ATOM 1223 O O . GLU A 1 154 ? 12.261 41.349 12.893 1.00 51.01 388 GLU A O 1
ATOM 1229 N N . ASN A 1 155 ? 12.635 41.927 14.993 1.00 47.59 389 ASN A N 1
ATOM 1230 C CA . ASN A 1 155 ? 11.338 41.471 15.524 1.00 49.92 389 ASN A CA 1
ATOM 1231 C C . ASN A 1 155 ? 10.297 42.562 15.796 1.00 49.21 389 ASN A C 1
ATOM 1232 O O . ASN A 1 155 ? 9.233 42.269 16.295 1.00 50.84 389 ASN A O 1
ATOM 1237 N N . ASN A 1 156 ? 10.599 43.801 15.409 1.00 50.18 390 ASN A N 1
ATOM 1238 C CA . ASN A 1 156 ? 9.657 44.913 15.655 1.00 53.17 390 ASN A CA 1
ATOM 1239 C C . ASN A 1 156 ? 8.760 45.116 14.400 1.00 54.82 390 ASN A C 1
ATOM 1240 O O . ASN A 1 156 ? 8.777 46.196 13.764 1.00 54.59 390 ASN A O 1
ATOM 1245 N N . TYR A 1 157 ? 8.050 44.042 14.019 1.00 55.09 391 TYR A N 1
ATOM 1246 C CA . TYR A 1 157 ? 7.189 44.038 12.810 1.00 53.75 391 TYR A CA 1
ATOM 1247 C C . TYR A 1 157 ? 5.761 43.669 13.184 1.00 53.58 391 TYR A C 1
ATOM 1248 O O . TYR A 1 157 ? 5.502 43.082 14.219 1.00 51.24 391 TYR A O 1
ATOM 1257 N N . LYS A 1 158 ? 4.823 44.018 12.309 1.00 53.36 392 LYS A N 1
ATOM 1258 C CA . LYS A 1 158 ? 3.414 43.662 12.482 1.00 54.51 392 LYS A CA 1
ATOM 1259 C C . LYS A 1 158 ? 3.021 43.165 11.114 1.00 53.25 392 LYS A C 1
ATOM 1260 O O . LYS A 1 158 ? 3.378 43.772 10.128 1.00 50.84 392 LYS A O 1
ATOM 1266 N N . THR A 1 159 ? 2.292 42.068 11.068 1.00 54.17 393 THR A N 1
ATOM 1267 C CA . THR A 1 159 ? 1.962 41.431 9.834 1.00 52.38 393 THR A CA 1
ATOM 1268 C C . THR A 1 159 ? 0.478 41.162 9.878 1.00 54.40 393 THR A C 1
ATOM 1269 O O . THR A 1 159 ? -0.015 40.668 10.894 1.00 55.26 393 THR A O 1
ATOM 1273 N N . THR A 1 160 ? -0.247 41.505 8.805 1.00 55.90 394 THR A N 1
ATOM 1274 C CA . THR A 1 160 ? -1.702 41.257 8.739 1.00 57.74 394 THR A CA 1
ATOM 1275 C C . THR A 1 160 ? -2.027 39.801 8.472 1.00 58.80 394 THR A C 1
ATOM 1276 O O . THR A 1 160 ? -1.185 39.066 7.966 1.00 56.52 394 THR A O 1
ATOM 1280 N N . LYS A 1 161 ? -3.258 39.411 8.809 1.00 62.88 395 LYS A N 1
ATOM 1281 C CA . LYS A 1 161 ? -3.743 38.079 8.557 1.00 65.53 395 LYS A CA 1
ATOM 1282 C C . LYS A 1 161 ? -3.962 37.943 7.057 1.00 65.69 395 LYS A C 1
ATOM 1283 O O . LYS A 1 161 ? -4.343 38.901 6.397 1.00 65.81 395 LYS A O 1
ATOM 1289 N N . PRO A 1 162 ? -3.676 36.758 6.489 1.00 65.27 396 PRO A N 1
ATOM 1290 C CA . PRO A 1 162 ? -3.891 36.636 5.050 1.00 65.49 396 PRO A CA 1
ATOM 1291 C C . PRO A 1 162 ? -5.360 36.904 4.706 1.00 66.42 396 PRO A C 1
ATOM 1292 O O . PRO A 1 162 ? -6.253 36.483 5.443 1.00 66.21 396 PRO A O 1
ATOM 1296 N N . VAL A 1 163 ? -5.562 37.689 3.664 1.00 67.17 397 VAL A N 1
ATOM 1297 C CA . VAL A 1 163 ? -6.884 38.045 3.146 1.00 69.49 397 VAL A CA 1
ATOM 1298 C C . VAL A 1 163 ? -7.025 37.432 1.761 1.00 69.04 397 VAL A C 1
ATOM 1299 O O . VAL A 1 163 ? -6.154 37.618 0.917 1.00 67.80 397 VAL A O 1
ATOM 1303 N N . LEU A 1 164 ? -8.124 36.712 1.539 1.00 69.52 398 LEU A N 1
ATOM 1304 C CA . LEU A 1 164 ? -8.459 36.110 0.229 1.00 69.35 398 LEU A CA 1
ATOM 1305 C C . LEU A 1 164 ? -8.675 37.189 -0.834 1.00 70.05 398 LEU A C 1
ATOM 1306 O O . LEU A 1 164 ? -9.421 38.123 -0.636 1.00 70.07 398 LEU A O 1
ATOM 1311 N N . ASP A 1 165 ? -8.003 37.024 -1.960 1.00 70.74 399 ASP A N 1
ATOM 1312 C CA . ASP A 1 165 ? -8.070 37.968 -3.039 1.00 73.41 399 ASP A CA 1
ATOM 1313 C C . ASP A 1 165 ? -9.136 37.507 -4.024 1.00 74.62 399 ASP A C 1
ATOM 1314 O O . ASP A 1 165 ? -9.614 36.359 -3.952 1.00 70.03 399 ASP A O 1
ATOM 1319 N N . SER A 1 166 ? -9.446 38.418 -4.958 1.00 77.38 400 SER A N 1
ATOM 1320 C CA . SER A 1 166 ? -10.391 38.200 -6.052 1.00 79.38 400 SER A CA 1
ATOM 1321 C C . SER A 1 166 ? -10.119 36.980 -6.954 1.00 80.14 400 SER A C 1
ATOM 1322 O O . SER A 1 166 ? -11.065 36.470 -7.542 1.00 81.63 400 SER A O 1
ATOM 1325 N N . ASP A 1 167 ? -8.866 36.511 -7.057 1.00 79.42 401 ASP A N 1
ATOM 1326 C CA . ASP A 1 167 ? -8.513 35.297 -7.835 1.00 78.08 401 ASP A CA 1
ATOM 1327 C C . ASP A 1 167 ? -8.337 34.000 -7.030 1.00 77.37 401 ASP A C 1
ATOM 1328 O O . ASP A 1 167 ? -7.763 33.042 -7.545 1.00 78.13 401 ASP A O 1
ATOM 1333 N N . GLY A 1 168 ? -8.769 33.967 -5.765 1.00 75.92 402 GLY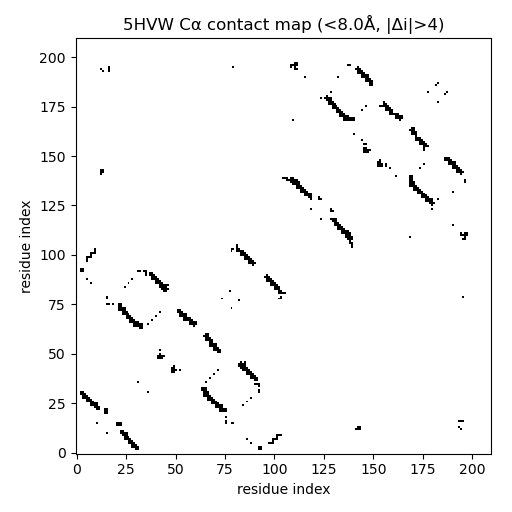 A N 1
ATOM 1334 C CA . GLY A 1 168 ? -8.633 32.766 -4.949 1.00 74.45 402 GLY A CA 1
ATOM 1335 C C . GLY A 1 168 ? -7.274 32.576 -4.276 1.00 71.57 402 GLY A C 1
ATOM 1336 O O . GLY A 1 168 ? -7.097 31.629 -3.508 1.00 72.27 402 GLY A O 1
ATOM 1337 N N . SER A 1 169 ? -6.314 33.456 -4.549 1.00 70.41 403 SER A N 1
ATOM 1338 C CA . SER A 1 169 ? -5.067 33.487 -3.781 1.00 68.76 403 SER A CA 1
ATOM 1339 C C . SER A 1 169 ? -5.285 34.327 -2.520 1.00 68.95 403 SER A C 1
ATOM 1340 O O . SER A 1 169 ? -6.329 34.962 -2.366 1.00 71.14 403 SER A O 1
ATOM 1343 N N . PHE A 1 170 ? -4.278 34.307 -1.638 1.00 63.71 404 PHE A N 1
ATOM 1344 C CA . PHE A 1 170 ? -4.200 35.155 -0.456 1.00 60.01 404 PHE A CA 1
ATOM 1345 C C . PHE A 1 170 ? -3.175 36.283 -0.594 1.00 58.13 404 PHE A C 1
ATOM 1346 O O . PHE A 1 170 ? -2.234 36.205 -1.418 1.00 57.70 404 PHE A O 1
ATOM 1354 N N . ARG A 1 171 ? -3.378 37.327 0.209 1.00 56.82 405 ARG A N 1
ATOM 1355 C CA . ARG A 1 171 ? -2.499 38.502 0.266 1.00 58.24 405 ARG A CA 1
ATOM 1356 C C . ARG A 1 171 ? -2.260 38.899 1.727 1.00 56.01 405 ARG A C 1
ATOM 1357 O O . ARG A 1 171 ? -3.152 38.763 2.567 1.00 53.57 405 ARG A O 1
ATOM 1365 N N . LEU A 1 172 ? -1.068 39.411 2.025 1.00 54.61 406 LEU A N 1
ATOM 1366 C CA . LEU A 1 172 ? -0.848 40.099 3.305 1.00 53.42 406 LEU A CA 1
ATOM 1367 C C . LEU A 1 172 ? 0.220 41.178 3.156 1.00 51.81 406 LEU A C 1
ATOM 1368 O O . LEU A 1 172 ? 0.813 41.334 2.084 1.00 50.60 406 LEU A O 1
ATOM 1373 N N . GLU A 1 173 ? 0.416 41.945 4.233 1.00 51.94 407 GLU A N 1
ATOM 1374 C CA . GLU A 1 173 ? 1.440 42.972 4.332 1.00 52.94 407 GLU A CA 1
ATOM 1375 C C . GLU A 1 173 ? 2.126 42.903 5.706 1.00 50.43 407 GLU A C 1
ATOM 1376 O O . GLU A 1 173 ? 1.469 42.776 6.738 1.00 47.89 407 GLU A O 1
ATOM 1382 N N . SER A 1 174 ? 3.440 43.096 5.685 1.00 49.60 408 SER A N 1
ATOM 1383 C CA . SER A 1 174 ? 4.237 43.183 6.923 1.00 49.17 408 SER A CA 1
ATOM 1384 C C . SER A 1 174 ? 4.964 44.535 6.952 1.00 48.42 408 SER A C 1
ATOM 1385 O O . SER A 1 174 ? 5.496 44.973 5.928 1.00 50.26 408 SER A O 1
ATOM 1388 N N . ARG A 1 175 ? 4.978 45.160 8.131 1.00 49.87 409 ARG A N 1
ATOM 1389 C CA . ARG A 1 175 ? 5.677 46.445 8.374 1.00 50.51 409 ARG A CA 1
ATOM 1390 C C . ARG A 1 175 ? 6.649 46.342 9.543 1.00 48.59 409 ARG A C 1
ATOM 1391 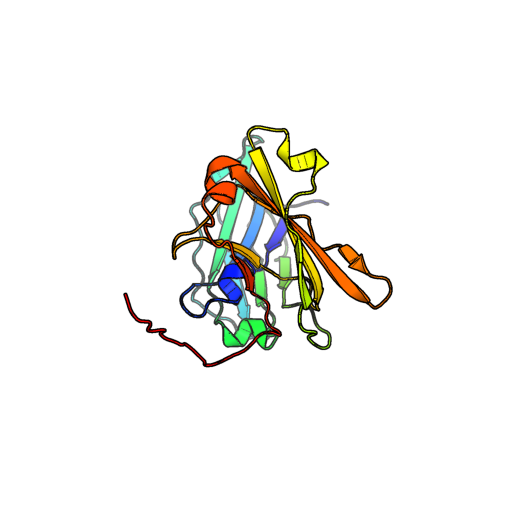O O . ARG A 1 175 ? 6.260 45.933 10.619 1.00 48.53 409 ARG A O 1
ATOM 1399 N N . LEU A 1 176 ? 7.874 46.775 9.302 1.00 49.07 410 LEU A N 1
ATOM 1400 C CA . LEU A 1 176 ? 8.959 46.704 10.278 1.00 48.13 410 LEU A CA 1
ATOM 1401 C C . LEU A 1 176 ? 9.322 48.146 10.546 1.00 48.28 410 LEU A C 1
ATOM 1402 O O . LEU A 1 176 ? 9.673 48.882 9.608 1.00 47.98 410 LEU A O 1
ATOM 1407 N N . THR A 1 177 ? 9.230 48.522 11.801 1.00 48.77 411 THR A N 1
ATOM 1408 C CA . THR A 1 177 ? 9.577 49.851 12.248 1.00 50.03 411 THR A CA 1
ATOM 1409 C C . THR A 1 177 ? 10.925 49.854 12.917 1.00 49.76 411 THR A C 1
ATOM 1410 O O . THR A 1 177 ? 11.157 49.104 13.890 1.00 48.72 411 THR A O 1
ATOM 1414 N N . VAL A 1 178 ? 11.808 50.679 12.406 1.00 50.39 412 VAL A N 1
ATOM 1415 C CA . VAL A 1 178 ? 13.143 50.807 12.945 1.00 51.67 412 VAL A CA 1
ATOM 1416 C C . VAL A 1 178 ? 13.467 52.285 13.164 1.00 55.04 412 VAL A C 1
ATOM 1417 O O . VAL A 1 178 ? 12.735 53.171 12.658 1.00 54.21 412 VAL A O 1
ATOM 1421 N N . ASP A 1 179 ? 14.576 52.547 13.866 1.00 56.06 413 ASP A N 1
ATOM 1422 C CA . ASP A 1 179 ? 15.084 53.924 14.064 1.00 58.43 413 ASP A CA 1
ATOM 1423 C C . ASP A 1 179 ? 15.508 54.531 12.752 1.00 57.94 413 ASP A C 1
ATOM 1424 O O . ASP A 1 179 ? 16.286 53.913 12.009 1.00 56.88 413 ASP A O 1
ATOM 1429 N N . LYS A 1 180 ? 15.028 55.744 12.444 1.00 56.87 414 LYS A N 1
ATOM 1430 C CA . LYS A 1 180 ? 15.403 56.363 11.161 1.00 59.57 414 LYS A CA 1
ATOM 1431 C C . LYS A 1 180 ? 16.920 56.323 10.909 1.00 57.92 414 LYS A C 1
ATOM 1432 O O . LYS A 1 180 ? 17.356 56.057 9.778 1.00 56.45 414 LYS A O 1
ATOM 1438 N N . SER A 1 181 ? 17.705 56.558 11.961 1.00 58.54 415 SER A N 1
ATOM 1439 C CA . SER A 1 181 ? 19.160 56.525 11.859 1.00 59.81 415 SER A CA 1
ATOM 1440 C C . SER A 1 181 ? 19.694 55.200 11.274 1.00 59.37 415 SER A C 1
ATOM 1441 O O . SER A 1 181 ? 20.576 55.198 10.404 1.00 58.62 415 SER A O 1
ATOM 1444 N N . ARG A 1 182 ? 19.141 54.087 11.744 1.00 58.15 416 ARG A N 1
ATOM 1445 C CA . ARG A 1 182 ? 19.574 52.755 11.274 1.00 58.37 416 ARG A CA 1
ATOM 1446 C C . ARG A 1 182 ? 19.342 52.605 9.800 1.00 58.53 416 ARG A C 1
ATOM 1447 O O . ARG A 1 182 ? 20.219 52.139 9.078 1.00 65.38 416 ARG A O 1
ATOM 1455 N N . TRP A 1 183 ? 18.192 53.067 9.317 1.00 59.07 417 TRP A N 1
ATOM 1456 C CA . TRP A 1 183 ? 17.912 53.127 7.865 1.00 61.23 417 TRP A CA 1
ATOM 1457 C C . TRP A 1 183 ? 18.852 54.107 7.115 1.00 64.75 417 TRP A C 1
ATOM 1458 O O . TRP A 1 183 ? 19.368 53.805 6.032 1.00 63.13 417 TRP A O 1
ATOM 1469 N N . GLN A 1 184 ? 19.071 55.277 7.716 1.00 71.27 418 GLN A N 1
ATOM 1470 C CA . GLN A 1 184 ? 19.938 56.324 7.118 1.00 77.24 418 GLN A CA 1
ATOM 1471 C C . GLN A 1 184 ? 21.370 55.857 6.846 1.00 78.38 418 GLN A C 1
ATOM 1472 O O . GLN A 1 184 ? 21.932 56.101 5.768 1.00 79.40 418 GLN A O 1
ATOM 1478 N N . GLU A 1 185 ? 21.927 55.180 7.839 1.00 73.28 419 GLU A N 1
ATOM 1479 C CA . GLU A 1 185 ? 23.269 54.593 7.782 1.00 75.91 419 GLU A CA 1
ATOM 1480 C C . GLU A 1 185 ? 23.457 53.422 6.813 1.00 70.81 419 GLU A C 1
ATOM 1481 O O . GLU A 1 185 ? 24.496 52.771 6.854 1.00 72.25 419 GLU A O 1
ATOM 1487 N N . GLY A 1 186 ? 22.449 53.118 5.996 1.00 70.29 420 GLY A N 1
ATOM 1488 C CA . GLY A 1 186 ? 22.623 52.228 4.850 1.00 68.25 420 GLY A CA 1
ATOM 1489 C C . GLY A 1 186 ? 22.553 50.750 5.191 1.00 65.60 420 GLY A C 1
ATOM 1490 O O . GLY A 1 186 ? 22.878 49.900 4.382 1.00 65.45 420 GLY A O 1
ATOM 1491 N N . ASN A 1 187 ? 22.125 50.417 6.384 1.00 63.99 421 ASN A N 1
ATOM 1492 C CA . ASN A 1 187 ? 21.878 49.018 6.696 1.00 63.84 421 ASN A CA 1
ATOM 1493 C C . ASN A 1 187 ? 20.853 48.386 5.752 1.00 60.27 421 ASN A C 1
ATOM 1494 O O . ASN A 1 187 ? 19.802 48.958 5.491 1.00 58.75 421 ASN A O 1
ATOM 1499 N N . VAL A 1 188 ? 21.129 47.159 5.334 1.00 59.42 422 VAL A N 1
ATOM 1500 C CA . VAL A 1 188 ? 20.227 46.430 4.451 1.00 57.52 422 VAL A CA 1
ATOM 1501 C C . VAL A 1 188 ? 19.242 45.640 5.303 1.00 53.40 422 VAL A C 1
ATOM 1502 O O . VAL A 1 188 ? 19.647 44.960 6.232 1.00 51.82 422 VAL A O 1
ATOM 1506 N N . PHE A 1 189 ? 17.969 45.734 4.968 1.00 51.62 423 PHE A N 1
ATOM 1507 C CA . PHE A 1 189 ? 16.928 44.974 5.634 1.00 53.46 423 PHE A CA 1
ATOM 1508 C C . PHE A 1 189 ? 16.275 43.985 4.639 1.00 51.62 423 PHE A C 1
ATOM 1509 O O . PHE A 1 189 ? 16.107 44.290 3.439 1.00 50.28 423 PHE A O 1
ATOM 1517 N N . SER A 1 190 ? 15.889 42.836 5.162 1.00 49.43 424 SER A N 1
ATOM 1518 C CA . SER A 1 190 ? 15.348 41.734 4.373 1.00 50.32 424 SER A CA 1
ATOM 1519 C C . SER A 1 190 ? 14.004 41.300 4.923 1.00 50.59 424 SER A C 1
ATOM 1520 O O . SER A 1 190 ? 13.877 40.931 6.094 1.00 48.67 424 SER A O 1
ATOM 1523 N N . CYS A 1 191 ? 13.007 41.313 4.050 1.00 48.73 425 CYS A N 1
ATOM 1524 C CA . CYS A 1 191 ? 11.737 40.642 4.341 1.00 49.84 425 CYS A CA 1
ATOM 1525 C C . CYS A 1 191 ? 11.851 39.146 3.971 1.00 48.29 425 CYS A C 1
ATOM 1526 O O . CYS A 1 191 ? 12.121 38.821 2.796 1.00 49.98 425 CYS A O 1
ATOM 1529 N N . SER A 1 192 ? 11.702 38.257 4.944 1.00 50.23 426 SER A N 1
ATOM 1530 C CA . SER A 1 192 ? 11.811 36.807 4.694 1.00 48.52 426 SER A CA 1
ATOM 1531 C C . SER A 1 192 ? 10.454 36.101 4.751 1.00 48.59 426 SER A C 1
ATOM 1532 O O . SER A 1 192 ? 9.650 36.277 5.677 1.00 47.53 426 SER A O 1
ATOM 1535 N N . VAL A 1 193 ? 10.169 35.350 3.691 1.00 45.95 427 VAL A N 1
ATOM 1536 C CA . VAL A 1 193 ? 8.876 34.673 3.513 1.00 44.82 427 VAL A CA 1
ATOM 1537 C C . VAL A 1 193 ? 9.099 33.168 3.469 1.00 46.29 427 VAL A C 1
ATOM 1538 O O . VAL A 1 193 ? 9.981 32.718 2.738 1.00 44.93 427 VAL A O 1
ATOM 1542 N N . MET A 1 194 ? 8.386 32.397 4.310 1.00 44.68 428 MET A N 1
ATOM 1543 C CA . MET A 1 194 ? 8.377 30.954 4.188 1.00 45.93 428 MET A CA 1
ATOM 1544 C C . MET A 1 194 ? 6.977 30.477 3.811 1.00 45.47 428 MET A C 1
ATOM 1545 O O . MET A 1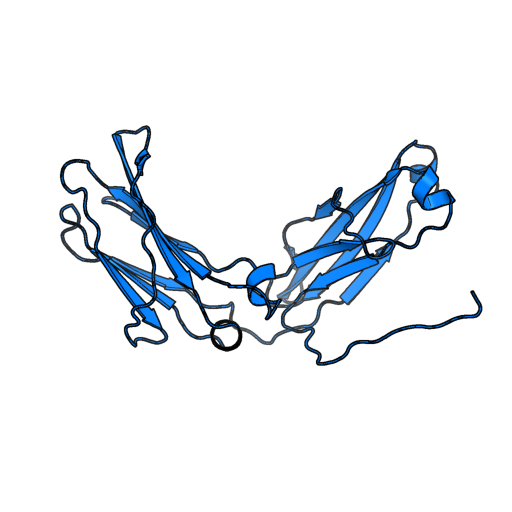 194 ? 5.981 30.870 4.394 1.00 44.59 428 MET A O 1
ATOM 1550 N N . HIS A 1 195 ? 6.937 29.635 2.782 1.00 47.38 429 HIS A N 1
ATOM 1551 C CA . HIS A 1 195 ? 5.701 29.135 2.224 1.00 47.87 429 HIS A CA 1
ATOM 1552 C C . HIS A 1 195 ? 5.988 27.827 1.469 1.00 49.90 429 HIS A C 1
ATOM 1553 O O . HIS A 1 195 ? 7.066 27.695 0.909 1.00 47.65 429 HIS A O 1
ATOM 1560 N N . GLU A 1 196 ? 5.039 26.886 1.495 1.00 48.28 430 GLU A N 1
ATOM 1561 C CA . GLU A 1 196 ? 5.272 25.575 0.919 1.00 50.51 430 GLU A CA 1
ATOM 1562 C C . GLU A 1 196 ? 5.616 25.599 -0.548 1.00 51.57 430 GLU A C 1
ATOM 1563 O O . GLU A 1 196 ? 6.295 24.729 -1.051 1.00 57.90 430 GLU A O 1
ATOM 1569 N N . ALA A 1 197 ? 5.102 26.567 -1.259 1.00 49.22 431 ALA A N 1
ATOM 1570 C CA . ALA A 1 197 ? 5.391 26.697 -2.708 1.00 51.03 431 ALA A CA 1
ATOM 1571 C C . ALA A 1 197 ? 6.774 27.259 -3.059 1.00 51.12 431 ALA A C 1
ATOM 1572 O O . ALA A 1 197 ? 7.236 27.227 -4.227 1.00 50.77 431 ALA A O 1
ATOM 1574 N N . LEU A 1 198 ? 7.500 27.714 -2.038 1.00 47.69 432 LEU A N 1
ATOM 1575 C CA . LEU A 1 198 ? 8.890 28.015 -2.210 1.00 48.75 432 LEU A CA 1
ATOM 1576 C C . LEU A 1 198 ? 9.427 26.670 -1.789 1.00 51.17 432 LEU A C 1
ATOM 1577 O O . LEU A 1 198 ? 8.879 25.997 -0.895 1.00 54.30 432 LEU A O 1
ATOM 1582 N N . HIS A 1 199 ? 10.455 26.222 -2.415 1.00 48.41 433 HIS A N 1
ATOM 1583 C CA . HIS A 1 199 ? 10.901 24.840 -2.160 1.00 48.73 433 HIS A CA 1
ATOM 1584 C C . HIS A 1 199 ? 12.179 24.859 -2.845 1.00 47.20 433 HIS A C 1
ATOM 1585 O O . HIS A 1 199 ? 12.192 25.066 -4.054 1.00 46.70 433 HIS A O 1
ATOM 1592 N N . ASN A 1 200 ? 13.267 24.743 -2.090 1.00 45.52 434 ASN A N 1
ATOM 1593 C CA . ASN A 1 200 ? 14.552 24.666 -2.701 1.00 46.20 434 ASN A CA 1
ATOM 1594 C C . ASN A 1 200 ? 15.561 23.865 -1.885 1.00 41.73 434 ASN A C 1
ATOM 1595 O O . ASN A 1 200 ? 15.310 23.447 -0.747 1.00 41.56 434 ASN A O 1
ATOM 1600 N N . HIS A 1 201 ? 16.671 23.548 -2.515 1.00 40.15 435 HIS A N 1
ATOM 1601 C CA . HIS A 1 201 ? 17.720 22.762 -1.936 1.00 40.69 435 HIS A CA 1
ATOM 1602 C C . HIS A 1 201 ? 19.083 23.508 -2.152 1.00 42.64 435 HIS A C 1
ATOM 1603 O O . HIS A 1 201 ? 20.072 22.899 -2.492 1.00 43.84 435 HIS A O 1
ATOM 1610 N N . TYR A 1 202 ? 19.082 24.791 -1.856 1.00 46.30 436 TYR A N 1
ATOM 1611 C CA . TYR A 1 202 ? 20.068 25.784 -2.269 1.00 47.34 436 TYR A CA 1
ATOM 1612 C C . TYR A 1 202 ? 20.582 26.563 -1.031 1.00 46.72 436 TYR A C 1
ATOM 1613 O O . TYR A 1 202 ? 19.805 27.001 -0.250 1.00 47.17 436 TYR A O 1
ATOM 1622 N N . THR A 1 203 ? 21.888 26.773 -0.909 1.00 45.26 437 THR A N 1
ATOM 1623 C CA . THR A 1 203 ? 22.416 27.832 -0.049 1.00 47.25 437 THR A CA 1
ATOM 1624 C C . THR A 1 203 ? 23.510 28.599 -0.801 1.00 46.71 437 THR A C 1
ATOM 1625 O O . THR A 1 203 ? 24.004 28.148 -1.857 1.00 45.80 437 THR A O 1
ATOM 1629 N N . GLN A 1 204 ? 23.942 29.737 -0.275 1.00 45.71 438 GLN A N 1
ATOM 1630 C CA . GLN A 1 204 ? 25.103 30.404 -0.860 1.00 46.23 438 GLN A CA 1
ATOM 1631 C C . GLN A 1 204 ? 25.966 31.142 0.167 1.00 45.67 438 GLN A C 1
ATOM 1632 O O . GLN A 1 204 ? 25.509 31.464 1.241 1.00 46.74 438 GLN A O 1
ATOM 1638 N N . LYS A 1 205 ? 27.208 31.372 -0.182 1.00 45.99 439 LYS A N 1
ATOM 1639 C CA . LYS A 1 205 ? 28.129 32.154 0.654 1.00 49.00 439 LYS A CA 1
ATOM 1640 C C . LYS A 1 205 ? 28.744 33.159 -0.240 1.00 47.11 439 LYS A C 1
ATOM 1641 O O . LYS A 1 205 ? 29.116 32.830 -1.350 1.00 48.51 439 LYS A O 1
ATOM 1647 N N . SER A 1 206 ? 28.797 34.400 0.211 1.00 49.96 440 SER A N 1
ATOM 1648 C CA . SER A 1 206 ? 29.273 35.498 -0.590 1.00 50.24 440 SER A CA 1
ATOM 1649 C C . SER A 1 206 ? 30.613 36.058 -0.057 1.00 54.10 440 SER A C 1
ATOM 1650 O O . SER A 1 206 ? 30.931 35.929 1.142 1.00 50.38 440 SER A O 1
ATOM 1653 N N . LEU A 1 207 ? 31.350 36.647 -0.988 1.00 53.88 441 LEU A N 1
ATOM 1654 C CA . LEU A 1 207 ? 32.704 37.138 -0.829 1.00 60.92 441 LEU A CA 1
ATOM 1655 C C . LEU A 1 207 ? 32.823 38.481 -1.544 1.00 58.90 441 LEU A C 1
ATOM 1656 O O . LEU A 1 207 ? 32.353 38.630 -2.695 1.00 54.90 441 LEU A O 1
ATOM 1661 N N . SER A 1 208 ? 33.497 39.456 -0.924 1.00 56.01 442 SER A N 1
ATOM 1662 C CA . SER A 1 208 ? 33.902 40.660 -1.665 1.00 57.21 442 SER A CA 1
ATOM 1663 C C . SER A 1 208 ? 35.238 41.247 -1.131 1.00 59.17 442 SER A C 1
ATOM 1664 O O . SER A 1 208 ? 35.761 40.774 -0.107 1.00 60.23 442 SER A O 1
ATOM 1667 N N . LEU A 1 209 ? 35.804 42.215 -1.855 1.00 59.96 443 LEU A N 1
ATOM 1668 C CA . LEU A 1 209 ? 36.966 42.973 -1.342 1.00 65.40 443 LEU A CA 1
ATOM 1669 C C . LEU A 1 209 ? 36.623 43.716 -0.034 1.00 67.17 443 LEU A C 1
ATOM 1670 O O . LEU A 1 209 ? 35.985 44.766 -0.061 1.00 71.04 443 LEU A O 1
ATOM 1675 N N . SER A 1 210 ? 37.060 43.150 1.090 1.00 75.89 444 SER A N 1
ATOM 1676 C CA . SER A 1 210 ? 36.712 43.623 2.450 1.00 81.40 444 SER A CA 1
ATOM 1677 C C . SER A 1 210 ? 37.964 44.160 3.137 1.00 84.87 444 SER A C 1
ATOM 1678 O O . SER A 1 210 ? 38.567 45.135 2.674 1.00 89.64 444 SER A O 1
#

B-factor: mean 66.13, std 20.31, range [34.48, 133.46]

InterPro domains:
  IPR003006 Immunoglobulin/major histocompatibility complex, conserved site [PS00290] (81-87)
  IPR003006 Immunoglobulin/major histocompatibility complex, conserved site [PS00290] (303-309)
  IPR003597 Immunoglobulin C1-set [PF07654] (8-88)
  IPR003597 Immunoglobulin C1-set [PF07654] (120-208)
  IPR003597 Immunoglobulin C1-set [PF07654] (228-312)
  IPR003597 Immunoglobulin C1-set [SM00407] (22-93)
  IPR003597 Immunoglobulin C1-set [SM00407] (136-211)
  IPR003597 Immunoglobulin C1-set [SM00407] (242-315)
  IPR007110 Immunoglobulin-like domain [PS50835] (6-99)
  IPR007110 Immunoglobulin-like domain [PS50835] (118-217)
  IPR007110 Immunoglobulin-like domain [PS50835] (226-322)
  IPR013783 Immunoglobulin-like fold [G3DSA:2.60.40.10] (1-103)
  IPR013783 Immunoglobulin-like fold [G3DSA:2.60.40.10] (106-217)
  IPR013783 Immunoglobulin-like fold [G3DSA:2.60.40.10] (218-323)
  IPR036179 Immunoglobulin-like domain superfamily [SSF48726] (6-106)
  IPR036179 Immunoglobulin-like domain superfamily [SSF48726] (115-219)
  IPR036179 Immunoglobulin-like domain superfamily [SSF48726] (226-319)
  IPR050380 Immune Recognition and Response Modulators [PTHR23411] (2-366)

Nearest PDB structures (foldseek):
  5hvw-assembly1_A  TM=1.005E+00  e=4.937E-39  Homo sapiens
  6wib-assembly1_A  TM=9.863E-01  e=6.235E-34  Homo sapiens
  4wi7-assembly1_B  TM=9.066E-01  e=5.127E-33  Homo sapiens
  6g1e-assembly1_A  TM=9.213E-01  e=1.550E-32  Homo sapiens
  7q3p-assembly1_C  TM=8.737E-01  e=2.241E-32  Homo sapiens

GO terms:
  GO:0005576 extracellular region (C, TAS)
  GO:0070062 extracellular exosome (C, HDA)
  GO:0072562 blood microparticle (C, HDA)
  GO:0005576 extracellular region (C, HDA)